Protein AF-A0A524QQ24-F1 (afdb_monomer)

Foldseek 3Di:
DVVVLVVLLVVLLVLLVVLVVLLLVLQLVLQLVLLVLLPVVVVCVVDVVPVDSRSPRSVVSSVVLVVLCVVVVVVVLSVVLSVVLCVLAPRSQFDDDPVLVVLSVVLSVVSNVLSNVLNVVLNVVSVVLVVVLVVVCVVCVVDPSVVVSSVVSVVSSVVVVVVSVVVSSVSSVVSSVVSSVSSNVSSNVRHD

Radius of gyration: 21.52 Å; Cα contacts (8 Å, |Δi|>4): 170; chains: 1; bounding box: 53×31×63 Å

Nearest PDB structures (foldseek):
  8wk3-assembly1_E  TM=9.006E-01  e=8.861E-08  Salmonella enterica subsp. enterica serovar Typhimurium str. LT2
  6s3l-assembly1_F  TM=8.995E-01  e=8.319E-07  Vibrio mimicus CAIM 602
  7bin-assembly1_F  TM=8.995E-01  e=1.179E-06  Salmonella enterica subsp. enterica serovar Typhi
  7e80-assembly1_CE  TM=8.794E-01  e=1.755E-06  Salmonella enterica subsp. enterica serovar Typhimurium str. LT2
  4uos-assembly1_A  TM=3.283E-01  e=5.417E-01  synthetic construct

Mean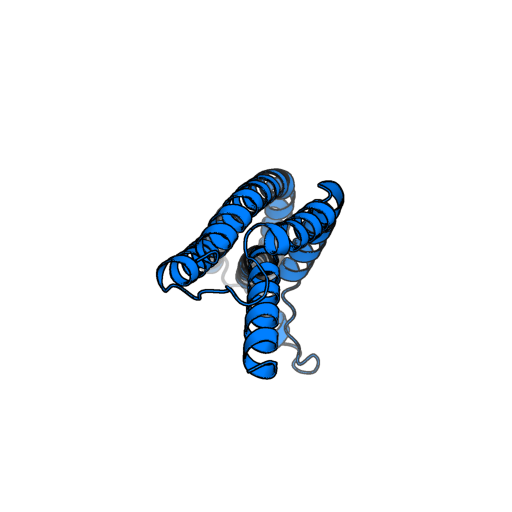 predicted aligned error: 7.65 Å

Sequence (192 aa):
PLFTLALREFLLGLIIGLLFQIIFWGVEFGGGLIGYQIGFAMVNIVDPTTSTSVPIIGQFKLLIATLIFFLINGHHVMLQALFESFRMVPLGHVAFRPASLMEVMKLAGAAFTIGIKVSAPVIVTLFITDVCLGIIARTMPQMNILVVGFQVKIGAGLLILAISLPVFNYVFTQLFSRLSIDAFQITKGFAG

Secondary structure (DSSP, 8-state):
-HHHHHHHHHHHHHHHHHHHHHHHHHHHHHHHHHHHHHTHHHHHHH-TTS-----HHHHHHHHHHHHHHHHTTHHHHHHHHHHHHHHHS-TT-B---HHHHHHHHHHHHHHHHHHHHHHHHHHHHHHHHHHHHHHHHHH-TTS-HHHHHHHHHHHHHHHHHHHHHHHHHHHHHHHHHHHHHHHHHHHHHTB-

pLDDT: mean 82.66, std 10.11, range [47.31, 93.12]

Structure (mmCIF, N/CA/C/O backbone):
data_AF-A0A524QQ24-F1
#
_entry.id   AF-A0A524QQ24-F1
#
loop_
_atom_site.group_PDB
_atom_site.id
_atom_site.type_symbol
_atom_site.label_atom_id
_atom_site.label_alt_id
_atom_site.label_comp_id
_atom_site.label_asym_id
_atom_site.label_entity_id
_atom_site.label_seq_id
_atom_site.pdbx_PDB_ins_code
_atom_site.Cartn_x
_atom_site.Cartn_y
_atom_site.Cartn_z
_atom_site.occupancy
_atom_site.B_iso_or_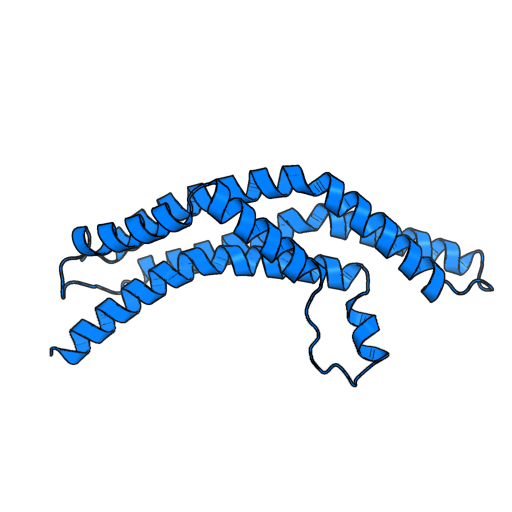equiv
_atom_site.auth_seq_id
_atom_site.auth_comp_id
_atom_site.auth_asym_id
_atom_site.aut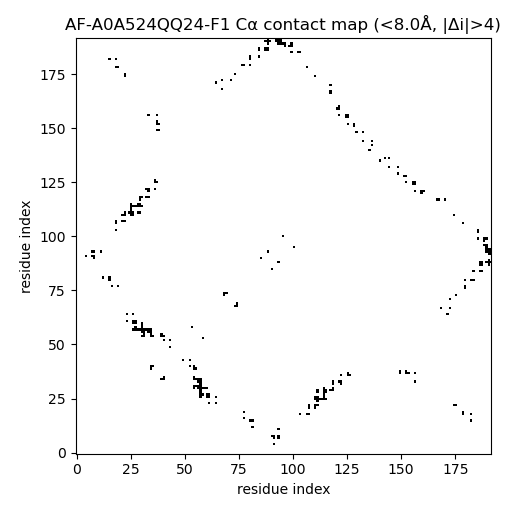h_atom_id
_atom_site.pdbx_PDB_model_num
ATOM 1 N N . PRO A 1 1 ? 34.478 -7.535 -18.247 1.00 71.38 1 PRO A N 1
ATOM 2 C CA . PRO A 1 1 ? 33.660 -6.822 -19.261 1.00 71.38 1 PRO A CA 1
ATOM 3 C C . PRO A 1 1 ? 32.249 -7.416 -19.449 1.00 71.38 1 PRO A C 1
ATOM 5 O O . PRO A 1 1 ? 31.285 -6.666 -19.381 1.00 71.38 1 PRO A O 1
ATOM 8 N N . LEU A 1 2 ? 32.102 -8.738 -19.624 1.00 80.75 2 LEU A N 1
ATOM 9 C CA . LEU A 1 2 ? 30.786 -9.390 -19.780 1.00 80.75 2 LEU A CA 1
ATOM 10 C C . LEU A 1 2 ? 30.007 -9.502 -18.460 1.00 80.75 2 LEU A C 1
ATOM 12 O O . LEU A 1 2 ? 28.829 -9.169 -18.415 1.00 80.75 2 LEU A O 1
ATOM 16 N N 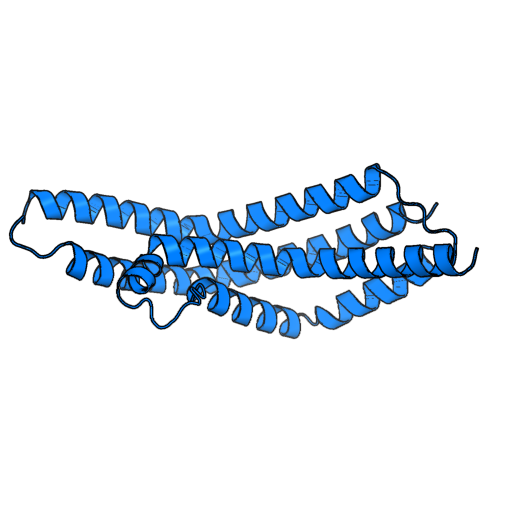. PHE A 1 3 ? 30.679 -9.875 -17.364 1.00 85.00 3 PHE A N 1
ATOM 17 C CA . PHE A 1 3 ? 30.051 -9.970 -16.037 1.00 85.00 3 PHE A CA 1
ATOM 18 C C . PHE A 1 3 ? 29.426 -8.641 -15.579 1.00 85.00 3 PHE A C 1
ATOM 20 O O . PHE A 1 3 ? 28.322 -8.612 -15.049 1.00 85.00 3 PHE A O 1
ATOM 27 N N . THR A 1 4 ? 30.100 -7.519 -15.844 1.00 82.81 4 THR A N 1
ATOM 28 C CA . THR A 1 4 ? 29.595 -6.179 -15.517 1.00 82.81 4 THR A CA 1
ATOM 29 C C . THR A 1 4 ? 28.391 -5.779 -16.365 1.00 82.81 4 THR A C 1
ATOM 31 O O . THR A 1 4 ? 27.529 -5.072 -15.861 1.00 82.81 4 THR A O 1
ATOM 34 N N . LEU A 1 5 ? 28.309 -6.224 -17.624 1.00 83.56 5 LEU A N 1
ATOM 35 C CA . LEU A 1 5 ? 27.128 -6.002 -18.465 1.00 83.56 5 LEU A CA 1
ATOM 36 C C . LEU A 1 5 ? 25.931 -6.802 -17.944 1.00 83.56 5 LEU A C 1
ATOM 38 O O . LEU A 1 5 ? 24.877 -6.226 -17.690 1.00 83.56 5 LEU A O 1
ATOM 42 N N . ALA A 1 6 ? 26.137 -8.099 -17.699 1.00 84.69 6 ALA A N 1
ATOM 43 C CA . ALA A 1 6 ? 25.103 -8.989 -17.179 1.00 84.69 6 ALA A CA 1
ATOM 44 C C . ALA A 1 6 ? 24.548 -8.495 -15.834 1.00 84.69 6 ALA A C 1
ATOM 46 O O . ALA A 1 6 ? 23.338 -8.492 -15.621 1.00 84.69 6 ALA A O 1
ATOM 47 N N . LEU A 1 7 ? 25.417 -8.003 -14.942 1.00 86.75 7 LEU A N 1
ATOM 48 C CA . LEU A 1 7 ? 24.994 -7.434 -13.664 1.00 86.75 7 LEU A CA 1
ATOM 49 C C . LEU A 1 7 ? 24.119 -6.182 -13.844 1.00 86.75 7 LEU A C 1
ATOM 51 O O . LEU A 1 7 ? 23.148 -6.006 -13.113 1.00 86.75 7 LEU A O 1
ATOM 55 N N . ARG A 1 8 ? 24.432 -5.314 -14.815 1.00 83.44 8 ARG A N 1
ATOM 56 C CA . ARG A 1 8 ? 23.641 -4.102 -15.086 1.00 83.44 8 ARG A CA 1
ATOM 57 C C 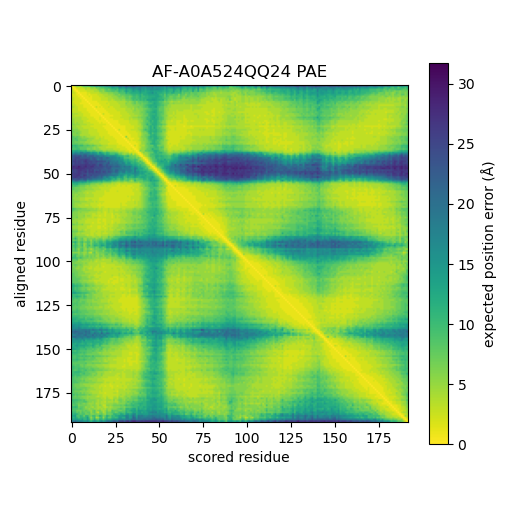. ARG A 1 8 ? 22.259 -4.427 -15.647 1.00 83.44 8 ARG A C 1
ATOM 59 O O . ARG A 1 8 ? 21.286 -3.807 -15.234 1.00 83.44 8 ARG A O 1
ATOM 66 N N . GLU A 1 9 ? 22.167 -5.400 -16.546 1.00 84.38 9 GLU A N 1
ATOM 67 C CA . GLU A 1 9 ? 20.889 -5.858 -17.104 1.00 84.38 9 GLU A CA 1
ATOM 68 C C . GLU A 1 9 ? 20.031 -6.556 -16.044 1.00 84.38 9 GLU A C 1
ATOM 70 O O . GLU A 1 9 ? 18.837 -6.279 -15.930 1.00 84.38 9 GLU A O 1
ATOM 75 N N . PHE A 1 10 ? 20.651 -7.378 -15.193 1.00 86.31 10 PHE A N 1
ATOM 76 C CA . PHE A 1 10 ? 19.977 -7.982 -14.046 1.00 86.31 10 PHE A CA 1
ATOM 77 C C . PHE A 1 10 ? 19.404 -6.921 -13.095 1.00 86.31 10 PHE A C 1
ATOM 79 O O . PHE A 1 10 ? 18.245 -7.010 -12.692 1.00 86.31 10 PHE A O 1
ATOM 86 N N . LEU A 1 11 ? 20.184 -5.883 -12.775 1.00 86.31 11 LEU A N 1
ATOM 87 C CA . LEU A 1 11 ? 19.735 -4.774 -11.930 1.00 86.31 11 LEU A CA 1
ATOM 88 C C . LEU A 1 11 ? 18.581 -3.982 -12.559 1.00 86.31 11 LEU A C 1
ATOM 90 O O . LEU A 1 11 ? 17.670 -3.584 -11.839 1.00 86.31 11 LEU A O 1
ATOM 94 N N . LEU A 1 12 ? 18.586 -3.773 -13.879 1.00 85.31 12 LEU A N 1
ATOM 95 C CA . LEU A 1 12 ? 17.482 -3.111 -14.579 1.00 85.31 12 LEU A CA 1
ATOM 96 C C . LEU A 1 12 ? 16.184 -3.924 -14.464 1.00 85.31 12 LEU A C 1
ATOM 98 O O . LEU A 1 12 ? 15.150 -3.380 -14.080 1.00 85.31 12 LEU A O 1
ATOM 102 N N . GLY A 1 13 ? 16.252 -5.235 -14.719 1.00 86.12 13 GLY A N 1
ATOM 103 C CA . GLY A 1 13 ? 15.110 -6.135 -14.542 1.00 86.12 13 GLY A CA 1
ATOM 104 C C . GLY A 1 13 ? 14.603 -6.161 -13.098 1.00 86.12 13 GLY A C 1
ATOM 105 O O . GLY A 1 13 ? 13.394 -6.128 -12.864 1.00 86.12 13 GLY A O 1
ATOM 106 N N . LEU A 1 14 ? 15.520 -6.138 -12.124 1.00 87.94 14 LEU A N 1
ATOM 107 C CA . LEU A 1 14 ? 15.186 -6.068 -10.702 1.00 87.94 14 LEU A CA 1
ATOM 108 C C . LEU A 1 14 ? 14.463 -4.761 -10.363 1.00 87.94 14 LEU A C 1
ATOM 110 O O . LEU A 1 14 ? 13.442 -4.804 -9.685 1.00 87.94 14 LEU A O 1
ATOM 114 N N . ILE A 1 15 ? 14.932 -3.616 -10.868 1.00 86.94 15 ILE A N 1
ATOM 115 C CA . ILE A 1 15 ? 14.262 -2.323 -10.667 1.00 86.94 15 ILE A CA 1
ATOM 116 C C . ILE A 1 15 ? 12.848 -2.361 -11.241 1.00 86.94 15 ILE A C 1
ATOM 118 O O . ILE A 1 15 ? 11.916 -1.964 -10.550 1.00 86.94 15 ILE A O 1
ATOM 122 N N . ILE A 1 16 ? 12.663 -2.876 -12.459 1.00 86.25 16 ILE A N 1
ATOM 123 C CA . ILE A 1 16 ? 11.329 -2.985 -13.066 1.00 86.25 16 ILE A CA 1
ATOM 124 C C . ILE A 1 16 ? 10.418 -3.862 -12.203 1.00 86.25 16 ILE A C 1
ATOM 126 O O . ILE A 1 16 ? 9.310 -3.445 -11.880 1.00 86.25 16 ILE A O 1
ATOM 130 N N . GLY A 1 17 ? 10.888 -5.030 -11.756 1.00 88.00 17 GLY A N 1
ATOM 131 C CA . GLY A 1 17 ? 10.128 -5.881 -10.835 1.00 88.00 17 GLY A CA 1
ATOM 132 C C . GLY A 1 17 ? 9.775 -5.167 -9.524 1.00 88.00 17 GLY A C 1
ATOM 133 O O . GLY A 1 17 ? 8.629 -5.216 -9.074 1.00 88.00 17 GLY A O 1
ATOM 134 N N . LEU A 1 18 ? 10.733 -4.432 -8.954 1.00 87.56 18 LEU A N 1
ATOM 135 C CA . LEU A 1 18 ? 10.556 -3.659 -7.726 1.00 87.56 18 LEU A CA 1
ATOM 136 C C . LEU A 1 18 ? 9.482 -2.571 -7.881 1.00 87.56 18 LEU A C 1
ATOM 138 O O . LEU A 1 18 ? 8.684 -2.382 -6.964 1.00 87.56 18 LEU A O 1
ATOM 142 N N . LEU A 1 19 ? 9.420 -1.887 -9.030 1.00 86.94 19 LEU A N 1
ATOM 143 C CA . LEU A 1 19 ? 8.411 -0.856 -9.312 1.00 86.94 19 LEU A CA 1
ATOM 144 C C . LEU A 1 19 ? 6.987 -1.408 -9.165 1.00 86.94 19 LEU A C 1
ATOM 146 O O . LEU A 1 19 ? 6.144 -0.784 -8.519 1.00 86.94 19 LEU A O 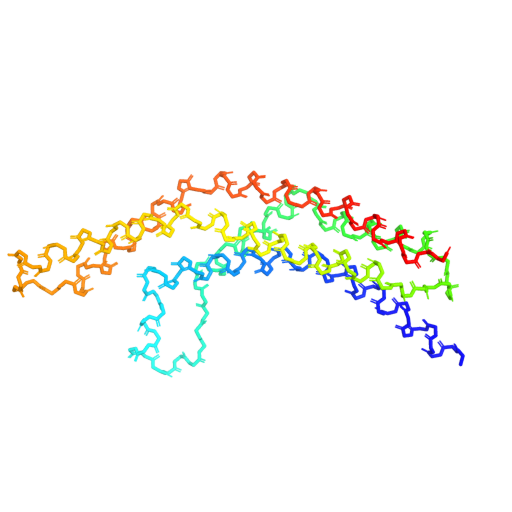1
ATOM 150 N N . PHE A 1 20 ? 6.731 -2.600 -9.708 1.00 88.12 20 PHE A N 1
ATOM 151 C CA . PHE A 1 20 ? 5.434 -3.266 -9.5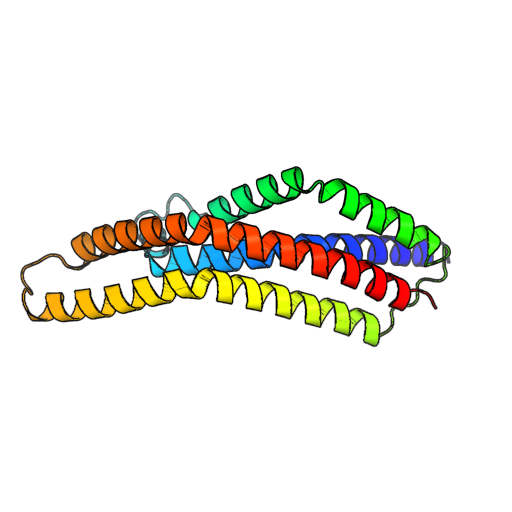68 1.00 88.12 20 PHE A CA 1
ATOM 152 C C . PHE A 1 20 ? 5.203 -3.790 -8.149 1.00 88.12 20 PHE A C 1
ATOM 154 O O . PHE A 1 20 ? 4.104 -3.643 -7.611 1.00 88.12 20 PHE A O 1
ATOM 161 N N . GLN A 1 21 ? 6.234 -4.346 -7.511 1.00 89.75 21 GLN A N 1
ATOM 162 C CA . GLN A 1 21 ? 6.126 -4.912 -6.166 1.00 89.75 21 GLN A CA 1
ATOM 163 C C . GLN A 1 21 ? 5.838 -3.857 -5.083 1.00 89.75 21 GLN A C 1
ATOM 165 O O . GLN A 1 21 ? 5.085 -4.122 -4.145 1.00 89.75 21 GLN A O 1
ATOM 170 N N . ILE A 1 22 ? 6.352 -2.637 -5.247 1.00 89.06 22 ILE A N 1
ATOM 171 C CA . ILE A 1 22 ? 6.134 -1.499 -4.342 1.00 89.06 22 ILE A CA 1
ATOM 172 C C . ILE A 1 22 ? 4.645 -1.181 -4.131 1.00 89.06 22 ILE A C 1
ATOM 174 O O . ILE A 1 22 ? 4.252 -0.804 -3.025 1.00 89.06 22 ILE A O 1
ATOM 178 N N . ILE A 1 23 ? 3.794 -1.348 -5.152 1.00 87.12 23 ILE A N 1
ATOM 179 C CA . ILE A 1 23 ? 2.346 -1.122 -5.006 1.00 87.12 23 ILE A CA 1
ATOM 180 C C . ILE A 1 23 ? 1.754 -2.097 -3.990 1.00 87.12 23 ILE A C 1
ATOM 182 O O . ILE A 1 23 ? 0.992 -1.689 -3.110 1.00 87.12 23 ILE A O 1
ATOM 186 N N . PHE A 1 24 ? 2.102 -3.378 -4.108 1.00 89.69 24 PHE A N 1
ATOM 187 C CA . PHE A 1 24 ? 1.596 -4.418 -3.218 1.00 89.69 24 PHE A CA 1
ATOM 188 C C . PHE A 1 24 ? 2.046 -4.170 -1.780 1.00 89.69 24 PHE A C 1
ATOM 190 O O . PHE A 1 24 ? 1.219 -4.241 -0.873 1.00 89.69 24 PHE A O 1
ATOM 197 N N . TRP A 1 25 ? 3.303 -3.766 -1.584 1.00 89.62 25 TRP A N 1
ATOM 198 C CA . TRP A 1 25 ? 3.806 -3.363 -0.269 1.00 89.62 25 TRP A CA 1
ATOM 199 C C . TRP A 1 25 ? 3.064 -2.155 0.304 1.00 89.62 25 TRP A C 1
ATOM 201 O O . TRP A 1 25 ? 2.734 -2.146 1.487 1.00 89.62 25 TRP A O 1
ATOM 211 N N . GLY A 1 26 ? 2.736 -1.152 -0.516 1.00 88.19 26 GLY A N 1
ATOM 212 C CA . GLY A 1 26 ? 1.935 -0.007 -0.075 1.00 88.19 26 GLY A CA 1
ATOM 213 C C . GLY A 1 26 ? 0.531 -0.410 0.396 1.00 88.19 26 GLY A C 1
ATOM 214 O O . GLY A 1 26 ? 0.050 0.074 1.425 1.00 88.19 26 GLY A O 1
ATOM 215 N N . VAL A 1 27 ? -0.123 -1.326 -0.325 1.00 88.31 27 VAL A N 1
ATOM 216 C CA . VAL A 1 27 ? -1.444 -1.863 0.044 1.00 88.31 27 VAL A CA 1
ATOM 217 C C . VAL A 1 27 ? -1.377 -2.690 1.325 1.00 88.31 27 VAL A C 1
ATOM 219 O O . VAL A 1 27 ? -2.203 -2.498 2.223 1.00 88.31 27 VAL A O 1
ATOM 222 N N . GLU A 1 28 ? -0.402 -3.593 1.410 1.00 88.25 28 GLU A N 1
ATOM 223 C CA . GLU A 1 28 ? -0.166 -4.445 2.573 1.00 88.25 28 GLU A CA 1
ATOM 224 C C . GLU A 1 28 ? 0.103 -3.599 3.818 1.00 88.25 28 GLU A C 1
ATOM 226 O O . GLU A 1 28 ? -0.541 -3.801 4.847 1.00 88.25 28 GLU A O 1
ATOM 231 N N . PHE A 1 29 ? 0.966 -2.586 3.700 1.00 87.75 29 PHE A N 1
ATOM 232 C CA . PHE A 1 29 ? 1.268 -1.644 4.774 1.00 87.75 29 PHE A CA 1
ATOM 233 C C . PHE A 1 29 ? 0.008 -0.928 5.271 1.00 87.75 29 PHE A C 1
ATOM 235 O O . PHE A 1 29 ? -0.277 -0.921 6.469 1.00 87.75 29 PHE A O 1
ATOM 242 N N . GLY A 1 30 ? -0.804 -0.389 4.356 1.00 87.50 30 GLY A N 1
ATOM 243 C CA . GLY A 1 30 ? -2.074 0.244 4.714 1.00 87.50 30 GLY A CA 1
ATOM 244 C C . GLY A 1 30 ? -3.041 -0.713 5.423 1.00 87.50 30 GLY A C 1
ATOM 245 O O . GLY A 1 30 ? -3.661 -0.358 6.426 1.00 87.50 30 GLY A O 1
ATOM 246 N N . GLY A 1 31 ? -3.158 -1.955 4.946 1.00 87.81 31 GLY A N 1
ATOM 247 C CA . GLY A 1 31 ? -3.963 -2.979 5.617 1.00 87.81 31 GLY A CA 1
ATOM 248 C C . GLY A 1 31 ? -3.421 -3.384 6.988 1.00 87.81 31 GLY A C 1
ATOM 249 O O . GLY A 1 31 ? -4.203 -3.578 7.920 1.00 87.81 31 GLY A O 1
ATOM 250 N N . GLY A 1 32 ? -2.099 -3.431 7.139 1.00 86.50 32 GLY A N 1
ATOM 251 C CA . GLY A 1 32 ? -1.429 -3.657 8.415 1.00 86.50 32 GLY A CA 1
ATOM 252 C C . GLY A 1 32 ? -1.770 -2.585 9.449 1.00 86.50 32 GLY A C 1
ATOM 253 O O . GLY A 1 32 ? -2.129 -2.926 10.574 1.00 86.50 32 GLY A O 1
ATOM 254 N N . LEU A 1 33 ? -1.771 -1.304 9.055 1.00 87.06 33 LEU A N 1
ATOM 255 C CA . LEU A 1 33 ? -2.160 -0.193 9.937 1.00 87.06 33 LEU A CA 1
ATOM 256 C C . LEU A 1 33 ? -3.599 -0.328 10.453 1.00 87.06 33 LEU A C 1
ATOM 258 O O . LEU A 1 33 ? -3.861 -0.082 11.629 1.00 87.06 33 LEU A O 1
ATOM 262 N N . ILE A 1 34 ? -4.529 -0.767 9.601 1.00 88.12 34 ILE A N 1
ATOM 263 C CA . ILE A 1 34 ? -5.917 -1.019 10.017 1.00 88.12 34 ILE A CA 1
ATOM 264 C C . ILE A 1 34 ? -5.972 -2.150 11.045 1.00 88.12 34 ILE A C 1
ATOM 266 O O . ILE A 1 34 ? -6.624 -2.013 12.079 1.00 88.12 34 ILE A O 1
ATOM 270 N N . GLY A 1 35 ? -5.280 -3.262 10.779 1.00 85.50 35 GLY A N 1
ATOM 271 C CA . GLY A 1 35 ? -5.247 -4.393 11.708 1.00 85.50 35 GLY A CA 1
ATOM 272 C C . GLY A 1 35 ? -4.615 -4.048 13.050 1.00 85.50 35 GLY A C 1
ATOM 273 O O . GLY A 1 35 ? -5.105 -4.489 14.092 1.00 85.50 35 GLY A O 1
ATOM 274 N N . TYR A 1 36 ? -3.595 -3.193 13.037 1.00 84.00 36 TYR A N 1
ATOM 275 C CA . TYR A 1 36 ? -3.014 -2.643 14.252 1.00 84.00 36 TYR A CA 1
ATOM 276 C C . TYR A 1 36 ? -4.042 -1.820 15.047 1.00 84.00 36 TYR A C 1
ATOM 278 O O . TYR A 1 36 ? -4.229 -2.067 16.236 1.00 84.00 36 TYR A O 1
ATOM 286 N N . GLN A 1 37 ? -4.781 -0.919 14.390 1.00 83.69 37 GLN A N 1
ATOM 287 C CA . GLN A 1 37 ? -5.758 -0.036 15.043 1.00 83.69 37 GLN A CA 1
ATOM 288 C C . GLN A 1 37 ? -6.975 -0.781 15.630 1.00 83.69 37 GLN A C 1
ATOM 290 O O . GLN A 1 37 ? -7.486 -0.406 16.692 1.00 83.69 37 GLN A O 1
ATOM 295 N N . ILE A 1 38 ? -7.430 -1.853 14.968 1.00 83.88 38 ILE A N 1
ATOM 296 C CA . ILE A 1 38 ? -8.490 -2.743 15.483 1.00 83.88 38 ILE A CA 1
ATOM 297 C C . ILE A 1 38 ? -8.035 -3.453 16.768 1.00 83.88 38 ILE A C 1
ATOM 299 O O . ILE A 1 38 ? -8.863 -3.801 17.606 1.00 83.88 38 ILE A O 1
ATOM 303 N N . GLY A 1 39 ? -6.723 -3.609 16.958 1.00 74.81 39 GLY A N 1
ATOM 304 C CA . GLY A 1 39 ? -6.139 -4.284 18.112 1.00 74.81 39 GLY A CA 1
ATOM 305 C C . GLY A 1 39 ? -5.780 -5.744 17.845 1.00 74.81 39 GLY A C 1
ATOM 306 O O . GLY A 1 39 ? -5.441 -6.456 18.784 1.00 74.81 39 GLY A O 1
ATOM 307 N N . PHE A 1 40 ? -5.787 -6.213 16.590 1.00 68.44 40 PHE A N 1
ATOM 308 C CA . PHE A 1 40 ? -5.301 -7.565 16.264 1.00 68.44 40 PHE A CA 1
ATOM 309 C C . PHE A 1 40 ? -3.818 -7.755 16.603 1.00 68.44 40 PHE A C 1
ATOM 311 O O . PHE A 1 40 ? -3.380 -8.879 16.826 1.00 68.44 40 PHE A O 1
ATOM 318 N N . ALA A 1 41 ? -3.057 -6.666 16.738 1.00 62.88 41 ALA A N 1
ATOM 319 C CA . ALA A 1 41 ? -1.691 -6.708 17.245 1.00 62.88 41 ALA A CA 1
ATOM 320 C C . ALA A 1 41 ? -1.590 -7.200 18.708 1.00 62.88 41 ALA A C 1
ATOM 322 O O . ALA A 1 41 ? -0.593 -7.827 19.051 1.00 62.88 41 ALA A O 1
ATOM 323 N N . MET A 1 42 ? -2.617 -6.977 19.545 1.00 54.34 42 MET A N 1
ATOM 324 C CA . MET A 1 42 ? -2.661 -7.416 20.953 1.00 54.34 42 MET A CA 1
ATOM 325 C C . MET A 1 42 ? -2.936 -8.917 21.114 1.00 54.34 42 MET A C 1
ATOM 327 O O . MET A 1 42 ? -2.503 -9.501 22.103 1.00 54.34 42 MET A O 1
ATOM 331 N N . VAL A 1 43 ? -3.590 -9.568 20.141 1.00 52.44 43 VAL A N 1
ATOM 332 C CA . VAL A 1 43 ? -3.810 -11.031 20.160 1.00 52.44 43 VAL A CA 1
ATOM 333 C C . VAL A 1 43 ? -2.472 -11.782 20.191 1.00 52.44 43 VAL A C 1
ATOM 335 O O . VAL A 1 43 ? -2.345 -12.789 20.880 1.00 52.44 43 VAL A O 1
ATOM 338 N N . ASN A 1 44 ? -1.438 -11.226 19.552 1.00 53.00 44 ASN A N 1
ATOM 339 C CA . ASN A 1 44 ? -0.089 -11.801 19.526 1.00 53.00 44 ASN A CA 1
ATOM 340 C C . ASN A 1 44 ? 0.647 -11.730 20.877 1.00 53.00 44 ASN A C 1
ATOM 342 O O . ASN A 1 44 ? 1.657 -12.401 21.054 1.00 53.00 44 ASN A O 1
ATOM 346 N N . ILE A 1 45 ? 0.175 -10.915 21.828 1.00 50.62 45 ILE A N 1
ATOM 347 C CA . ILE A 1 45 ? 0.751 -10.833 23.182 1.00 50.62 45 ILE A CA 1
ATOM 348 C C . ILE A 1 45 ? 0.149 -11.923 24.084 1.00 50.62 45 ILE A C 1
ATOM 350 O O . ILE A 1 45 ? 0.773 -12.347 25.053 1.00 50.62 45 ILE A O 1
ATOM 354 N N . VAL A 1 46 ? -1.059 -12.393 23.757 1.00 48.53 46 VAL A N 1
ATOM 355 C CA . VAL A 1 46 ? -1.808 -13.381 24.546 1.00 48.53 46 VAL A CA 1
ATOM 356 C C . VAL A 1 46 ? -1.417 -14.822 24.183 1.00 48.53 46 VAL A C 1
ATOM 358 O O . VAL A 1 46 ? -1.526 -15.696 25.039 1.00 48.53 46 VAL A O 1
ATOM 361 N N . ASP A 1 47 ? -0.893 -15.068 22.973 1.00 47.31 47 ASP A N 1
ATOM 362 C CA . ASP A 1 47 ? -0.364 -16.381 22.570 1.00 47.31 47 ASP A CA 1
ATOM 363 C C . ASP A 1 47 ? 0.995 -16.283 21.831 1.00 47.31 47 ASP A C 1
ATOM 365 O O . ASP A 1 47 ? 1.040 -16.136 20.606 1.00 47.31 47 ASP A O 1
ATOM 369 N N . PRO A 1 48 ? 2.128 -16.380 22.556 1.00 51.53 48 PRO A N 1
ATOM 370 C CA . PRO A 1 48 ? 3.474 -16.324 21.981 1.00 51.53 48 PRO A CA 1
ATOM 371 C C . PRO A 1 48 ? 3.898 -17.607 21.241 1.00 51.53 48 PRO A C 1
ATOM 373 O O . PRO A 1 48 ? 5.003 -17.648 20.697 1.00 51.53 48 PRO A O 1
ATOM 376 N N . THR A 1 49 ? 3.072 -18.664 21.214 1.00 59.78 49 THR A N 1
ATOM 377 C CA . THR A 1 49 ? 3.422 -19.924 20.526 1.00 59.78 49 THR A CA 1
ATOM 378 C C . THR A 1 49 ? 3.393 -19.786 19.002 1.00 59.78 49 THR A C 1
ATOM 380 O O . THR A 1 49 ? 4.116 -20.495 18.300 1.00 59.78 49 THR A O 1
ATOM 383 N N . THR A 1 50 ? 2.637 -18.809 18.489 1.00 56.66 50 THR A N 1
ATOM 384 C CA . THR A 1 50 ? 2.602 -18.439 17.071 1.00 56.66 50 THR A CA 1
ATOM 385 C C . THR A 1 50 ? 3.509 -17.229 16.857 1.00 56.66 50 THR A C 1
ATOM 387 O O . THR A 1 50 ? 3.069 -16.086 16.806 1.00 56.66 50 THR A O 1
ATOM 390 N N . SER A 1 51 ? 4.815 -17.459 16.750 1.00 49.66 51 SER A N 1
ATOM 391 C CA . SER A 1 51 ? 5.876 -16.442 16.624 1.00 49.66 51 SER A CA 1
ATOM 392 C C . SER A 1 51 ? 5.843 -15.614 15.322 1.00 49.66 51 SER A C 1
ATOM 394 O O . SER A 1 51 ? 6.830 -14.981 14.951 1.00 49.66 51 SER A O 1
ATOM 396 N N . THR A 1 52 ? 4.721 -15.597 14.597 1.00 50.78 52 THR A N 1
ATOM 397 C CA . THR A 1 52 ? 4.562 -14.885 13.324 1.00 50.78 52 THR A CA 1
ATOM 398 C C . THR A 1 52 ? 3.310 -14.012 13.361 1.00 50.78 52 THR A C 1
ATOM 400 O O . THR A 1 52 ? 2.193 -14.480 13.153 1.00 50.78 52 THR A O 1
ATOM 403 N N . SER A 1 53 ? 3.498 -12.713 13.605 1.00 53.06 53 SER A N 1
ATOM 404 C CA . SER A 1 53 ? 2.427 -11.716 13.570 1.00 53.06 53 SER A CA 1
ATOM 405 C C . SER A 1 53 ? 2.072 -11.368 12.122 1.00 53.06 53 SER A C 1
ATOM 407 O O . SER A 1 53 ? 2.506 -10.341 11.593 1.00 53.06 53 SER A O 1
ATOM 409 N N . VAL A 1 54 ? 1.315 -12.224 11.439 1.00 56.62 54 VAL A N 1
ATOM 410 C CA . VAL A 1 54 ? 0.848 -11.882 10.093 1.00 56.62 54 VAL A CA 1
ATOM 411 C C . VAL A 1 54 ? -0.318 -10.893 10.212 1.00 56.62 54 VAL A C 1
ATOM 413 O O . VAL A 1 54 ? -1.317 -11.207 10.866 1.00 56.62 54 VAL A O 1
ATOM 416 N N . PRO A 1 55 ? -0.239 -9.687 9.614 1.00 71.19 55 PRO A N 1
ATOM 417 C CA . PRO A 1 55 ? -1.340 -8.738 9.658 1.00 71.19 55 PRO A CA 1
ATOM 418 C C . PRO A 1 55 ? -2.513 -9.295 8.844 1.00 71.19 55 PRO A C 1
ATOM 420 O O . PRO A 1 55 ? -2.527 -9.192 7.621 1.00 71.19 55 PRO A O 1
ATOM 423 N N . ILE A 1 56 ? -3.514 -9.866 9.518 1.00 81.62 56 ILE A N 1
ATOM 424 C CA . ILE A 1 56 ? -4.661 -10.546 8.882 1.00 81.62 56 ILE A CA 1
ATOM 425 C C . ILE A 1 56 ? -5.319 -9.651 7.820 1.00 81.62 56 ILE A C 1
ATOM 427 O O . ILE A 1 56 ? -5.581 -10.073 6.696 1.00 81.62 56 ILE A O 1
ATOM 431 N N . ILE A 1 57 ? -5.532 -8.374 8.149 1.00 85.06 57 ILE A N 1
ATOM 432 C CA . ILE A 1 57 ? -6.152 -7.400 7.238 1.00 85.06 57 ILE A CA 1
ATOM 433 C C . ILE A 1 57 ? -5.199 -6.955 6.124 1.00 85.06 57 ILE A C 1
ATOM 435 O O . ILE A 1 57 ? -5.649 -6.697 5.007 1.00 85.06 57 ILE A O 1
ATOM 439 N N . GLY A 1 58 ? -3.895 -6.884 6.404 1.00 85.19 58 GLY A N 1
ATOM 440 C CA . GLY A 1 58 ? -2.868 -6.632 5.392 1.00 85.19 58 GLY A CA 1
ATOM 441 C C . GLY A 1 58 ? -2.869 -7.725 4.332 1.00 85.19 58 GLY A C 1
ATOM 442 O O . GLY A 1 58 ? -2.986 -7.432 3.144 1.00 85.19 58 GLY A O 1
ATOM 443 N N . GLN A 1 59 ? -2.864 -8.982 4.768 1.00 86.81 59 GLN A N 1
ATOM 444 C CA . GLN A 1 59 ? -2.871 -10.136 3.878 1.00 86.81 59 GLN A CA 1
ATOM 445 C C . GLN A 1 59 ? -4.201 -10.295 3.132 1.00 86.81 59 GLN A C 1
ATOM 447 O O . GLN A 1 59 ? -4.206 -10.610 1.944 1.00 86.81 59 GLN A O 1
ATOM 452 N N . PHE A 1 60 ? -5.329 -9.999 3.783 1.00 88.56 60 PHE A N 1
ATOM 453 C CA . PHE A 1 60 ? -6.631 -9.943 3.118 1.00 88.56 60 PHE A CA 1
ATOM 454 C C . PHE A 1 60 ? -6.650 -8.903 1.989 1.00 88.56 60 PHE A C 1
ATOM 456 O O . PHE A 1 60 ? -7.020 -9.217 0.859 1.00 88.56 60 PHE A O 1
ATOM 463 N N . LYS A 1 61 ? -6.193 -7.672 2.259 1.00 87.75 61 LYS A N 1
ATOM 464 C CA . LYS A 1 61 ? -6.079 -6.628 1.229 1.00 87.75 61 LYS A CA 1
ATOM 465 C C . LYS A 1 61 ? -5.087 -7.000 0.130 1.00 87.75 61 LYS A C 1
ATOM 467 O O . LYS A 1 61 ? -5.355 -6.696 -1.029 1.00 87.75 61 LYS A O 1
ATOM 472 N N . LEU A 1 62 ? -3.984 -7.666 0.470 1.00 91.44 62 LEU A N 1
ATOM 473 C CA . LEU A 1 62 ? -3.017 -8.171 -0.503 1.00 91.44 62 LEU A CA 1
ATOM 474 C C . LEU A 1 62 ? -3.668 -9.191 -1.446 1.00 91.44 62 LEU A C 1
ATOM 476 O O . LEU A 1 62 ? -3.481 -9.098 -2.653 1.00 91.44 62 LEU A O 1
ATOM 480 N N . LEU A 1 63 ? -4.484 -10.109 -0.922 1.00 92.19 63 LEU A N 1
ATOM 481 C CA . LEU A 1 63 ? -5.207 -11.097 -1.726 1.00 92.19 63 LEU A CA 1
ATOM 482 C C . LEU A 1 63 ? -6.240 -10.440 -2.655 1.00 92.19 63 LEU A C 1
ATOM 484 O O . LEU A 1 63 ? -6.375 -10.826 -3.812 1.00 92.19 63 LEU A O 1
ATOM 488 N N . ILE A 1 64 ? -6.943 -9.405 -2.189 1.00 91.06 64 ILE A N 1
ATOM 489 C CA . ILE A 1 64 ? -7.838 -8.628 -3.060 1.00 91.06 64 ILE A CA 1
ATOM 490 C C . ILE A 1 64 ? -7.030 -7.889 -4.133 1.00 91.06 64 ILE A C 1
ATOM 492 O O . ILE A 1 64 ? -7.417 -7.886 -5.299 1.00 91.06 64 ILE A O 1
ATOM 496 N N . ALA A 1 65 ? -5.898 -7.283 -3.766 1.00 91.25 65 ALA A N 1
ATOM 497 C CA . ALA A 1 65 ? -5.024 -6.582 -4.701 1.00 91.25 65 ALA A CA 1
ATOM 498 C C . ALA A 1 65 ? -4.495 -7.508 -5.800 1.00 91.25 65 ALA A C 1
ATOM 500 O O . ALA A 1 65 ? -4.497 -7.128 -6.969 1.00 91.25 65 ALA A O 1
ATOM 501 N N . THR A 1 66 ? -4.073 -8.727 -5.452 1.00 92.69 66 THR A N 1
ATOM 502 C CA . THR A 1 66 ? -3.625 -9.716 -6.440 1.00 92.69 66 THR A CA 1
ATOM 503 C C . THR A 1 66 ? -4.770 -10.142 -7.350 1.00 92.69 66 THR A C 1
ATOM 505 O O . THR A 1 66 ? -4.581 -10.214 -8.562 1.00 92.69 66 THR A O 1
ATOM 508 N N . LEU A 1 67 ? -5.977 -10.335 -6.813 1.00 92.88 67 LEU A N 1
ATOM 509 C CA . LEU A 1 67 ? -7.150 -10.664 -7.621 1.00 92.88 67 LEU A CA 1
ATOM 510 C C . LEU A 1 67 ? -7.482 -9.548 -8.626 1.00 92.88 67 LEU A C 1
ATOM 512 O O . LEU A 1 67 ? -7.671 -9.821 -9.811 1.00 92.88 67 LEU A O 1
ATOM 516 N N . ILE A 1 68 ? -7.478 -8.287 -8.177 1.00 91.00 68 ILE A N 1
ATOM 517 C CA . ILE A 1 68 ? -7.682 -7.118 -9.046 1.00 91.00 68 ILE A CA 1
ATOM 518 C C . ILE A 1 68 ? -6.567 -7.024 -10.093 1.00 91.00 68 ILE A C 1
ATOM 520 O O . ILE A 1 68 ? -6.843 -6.767 -11.262 1.00 91.00 68 ILE A O 1
ATOM 524 N N . PHE A 1 69 ? -5.315 -7.266 -9.701 1.00 92.44 69 PHE A N 1
ATOM 525 C CA . PHE A 1 69 ? -4.171 -7.275 -10.611 1.00 92.44 69 PHE A CA 1
ATOM 526 C C . PHE A 1 69 ? -4.336 -8.297 -11.744 1.00 92.44 69 PHE A C 1
ATOM 528 O O . PHE A 1 69 ? -4.034 -7.983 -12.896 1.00 92.44 69 PHE A O 1
ATOM 535 N N . PHE A 1 70 ? -4.861 -9.491 -11.460 1.00 92.81 70 PHE A N 1
ATOM 536 C CA . PHE A 1 70 ? -5.191 -10.458 -12.508 1.00 92.81 70 PHE A CA 1
ATOM 537 C C . PHE A 1 70 ? -6.385 -10.013 -13.362 1.00 92.81 70 PHE A C 1
ATOM 539 O O . PHE A 1 70 ? -6.308 -10.114 -14.585 1.00 92.81 70 PHE A O 1
ATOM 546 N N . LEU A 1 71 ? -7.436 -9.453 -12.752 1.00 92.00 71 LEU A N 1
ATOM 547 C CA . LEU A 1 71 ? -8.625 -8.930 -13.447 1.00 92.00 71 LEU A CA 1
ATOM 548 C C . LEU A 1 71 ? -8.292 -7.860 -14.495 1.00 92.00 71 LEU A C 1
ATOM 550 O O . LEU A 1 71 ? -8.877 -7.855 -15.574 1.00 92.00 71 LEU A O 1
ATOM 554 N N . ILE A 1 72 ? -7.343 -6.970 -14.198 1.00 90.38 72 ILE A N 1
ATOM 555 C CA . ILE A 1 72 ? -6.912 -5.912 -15.127 1.00 90.38 72 ILE A CA 1
ATOM 556 C C . ILE A 1 72 ? -5.793 -6.354 -16.080 1.00 90.38 72 ILE A C 1
ATOM 558 O O . ILE A 1 72 ? -5.214 -5.515 -16.765 1.00 90.38 72 ILE A O 1
ATOM 562 N N . ASN A 1 73 ? -5.456 -7.648 -16.121 1.00 91.56 73 ASN A N 1
ATOM 563 C CA . ASN A 1 73 ? -4.317 -8.184 -16.873 1.00 91.56 73 ASN A CA 1
ATOM 564 C C . ASN A 1 73 ? -2.982 -7.497 -16.529 1.00 91.56 73 ASN A C 1
ATOM 566 O O . ASN A 1 73 ? -2.104 -7.345 -17.379 1.00 91.56 73 ASN A O 1
ATOM 570 N N . GLY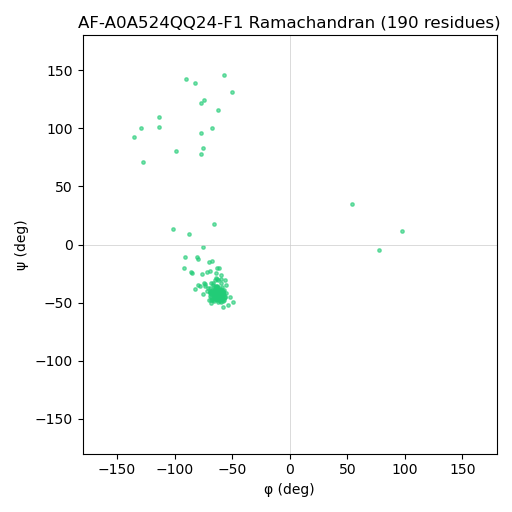 A 1 74 ? -2.795 -7.105 -15.266 1.00 87.69 74 GLY A N 1
ATOM 571 C CA . GLY A 1 74 ? -1.599 -6.393 -14.818 1.00 87.69 74 GLY A CA 1
ATOM 572 C C . GLY A 1 74 ? -0.307 -7.185 -15.033 1.00 87.69 74 GLY A C 1
ATOM 573 O O . GLY A 1 74 ? 0.738 -6.604 -15.321 1.00 87.69 74 GLY A O 1
ATOM 574 N N . HIS A 1 75 ? -0.382 -8.517 -14.999 1.00 89.31 75 HIS A N 1
ATOM 575 C CA . HIS A 1 75 ? 0.742 -9.395 -15.331 1.00 89.31 75 HIS A CA 1
ATOM 576 C C . HIS A 1 75 ? 1.206 -9.225 -16.788 1.00 89.31 75 HIS A C 1
ATOM 578 O O . HIS A 1 75 ? 2.405 -9.252 -17.053 1.00 89.31 75 HIS A O 1
ATOM 584 N N . HIS A 1 76 ? 0.283 -8.992 -17.727 1.00 89.44 76 HIS A N 1
ATOM 585 C CA . HIS A 1 76 ? 0.619 -8.748 -19.128 1.00 89.44 76 HIS A CA 1
ATOM 586 C C . HIS A 1 76 ? 1.319 -7.396 -19.297 1.00 89.44 76 HIS A C 1
ATOM 588 O O . HIS A 1 76 ? 2.331 -7.310 -19.985 1.00 89.44 76 HIS A O 1
ATOM 594 N N . VAL A 1 77 ? 0.845 -6.366 -18.586 1.00 88.19 77 VAL A N 1
ATOM 595 C CA . VAL A 1 77 ? 1.487 -5.040 -18.549 1.00 88.19 77 VAL A CA 1
ATOM 596 C C . VAL A 1 77 ? 2.905 -5.128 -17.982 1.00 88.19 77 VAL A C 1
ATOM 598 O O . VAL A 1 77 ? 3.822 -4.524 -18.531 1.00 88.19 77 VAL A O 1
ATOM 601 N N . MET A 1 78 ? 3.111 -5.919 -16.925 1.00 87.69 78 MET A N 1
ATOM 602 C CA . MET A 1 78 ? 4.438 -6.137 -16.343 1.00 87.69 78 MET A CA 1
ATOM 603 C C . MET A 1 78 ? 5.401 -6.796 -17.343 1.00 87.69 78 MET A C 1
ATOM 605 O O . MET A 1 78 ? 6.533 -6.342 -17.505 1.00 87.69 78 MET A O 1
ATOM 609 N N . LEU A 1 79 ? 4.949 -7.838 -18.048 1.00 88.38 79 LEU A N 1
ATOM 610 C CA . LEU A 1 79 ? 5.750 -8.513 -19.075 1.00 88.38 79 LEU A CA 1
ATOM 611 C C . LEU A 1 79 ? 6.035 -7.602 -20.275 1.00 88.38 79 LEU A C 1
ATOM 613 O O . LEU A 1 79 ? 7.151 -7.595 -20.790 1.00 88.38 79 LEU A O 1
ATOM 617 N N . GLN A 1 80 ? 5.054 -6.802 -20.694 1.00 87.19 80 GLN A N 1
ATOM 618 C CA . GLN A 1 80 ? 5.225 -5.829 -21.769 1.00 87.19 80 GLN A CA 1
ATOM 619 C C . GLN A 1 80 ? 6.239 -4.746 -21.389 1.00 87.19 80 GLN A C 1
ATOM 621 O O . GLN A 1 80 ? 7.095 -4.412 -22.203 1.00 87.19 80 GLN A O 1
ATOM 626 N N . ALA A 1 81 ? 6.191 -4.238 -20.153 1.00 85.69 81 ALA A N 1
ATOM 627 C CA . ALA A 1 81 ? 7.166 -3.274 -19.645 1.00 85.69 81 ALA A CA 1
ATOM 628 C C . ALA A 1 81 ? 8.591 -3.853 -19.642 1.00 85.69 81 ALA A C 1
ATOM 630 O O . ALA A 1 81 ? 9.534 -3.171 -20.040 1.00 85.69 81 ALA A O 1
ATOM 631 N N . LEU A 1 82 ? 8.744 -5.127 -19.265 1.00 85.00 82 LEU A N 1
ATOM 632 C CA . LEU A 1 82 ? 10.030 -5.822 -19.325 1.00 85.00 82 LEU A CA 1
ATOM 633 C C . LEU A 1 82 ? 10.532 -5.970 -20.770 1.00 85.00 82 LEU A C 1
ATOM 635 O O . LEU A 1 82 ? 11.696 -5.699 -21.046 1.00 85.00 82 LEU A O 1
ATOM 639 N N . PHE A 1 83 ? 9.667 -6.367 -21.705 1.00 86.00 83 PHE A N 1
ATOM 640 C CA . PHE A 1 83 ? 10.048 -6.534 -23.109 1.00 86.00 83 PHE A CA 1
ATOM 641 C C . PHE A 1 83 ? 10.422 -5.203 -23.775 1.00 86.00 83 PHE A C 1
ATOM 643 O O . PHE A 1 83 ? 11.447 -5.102 -24.448 1.00 86.00 83 PHE A O 1
ATOM 650 N N . GLU A 1 84 ? 9.621 -4.161 -23.557 1.00 84.31 84 GLU A N 1
ATOM 651 C CA . GLU A 1 84 ? 9.898 -2.816 -24.065 1.00 84.31 84 GLU A CA 1
ATOM 652 C C . GLU A 1 84 ? 11.170 -2.218 -23.450 1.00 84.31 84 GLU A C 1
ATOM 654 O O . GLU A 1 84 ? 11.880 -1.476 -24.127 1.00 84.31 84 GLU A O 1
ATOM 659 N N . SER A 1 85 ? 11.539 -2.602 -22.223 1.00 82.31 85 SER A N 1
ATOM 660 C CA . SER A 1 85 ? 12.812 -2.194 -21.622 1.00 82.31 85 SER A CA 1
ATOM 661 C C . SER A 1 85 ? 14.026 -2.601 -22.456 1.00 82.31 85 SER A C 1
ATOM 663 O O . SER A 1 85 ? 14.908 -1.770 -22.677 1.00 82.31 85 SER A O 1
ATOM 665 N N . PHE A 1 86 ? 14.030 -3.814 -23.016 1.00 79.94 86 PHE A N 1
ATOM 666 C CA . PHE A 1 86 ? 15.099 -4.275 -23.909 1.00 79.94 86 PHE A CA 1
ATOM 667 C C . PHE A 1 86 ? 15.124 -3.552 -25.262 1.00 79.94 86 PHE A C 1
ATOM 669 O O . PHE A 1 86 ? 16.159 -3.523 -25.925 1.00 79.94 86 PHE A O 1
ATOM 676 N N . ARG A 1 87 ? 13.997 -2.971 -25.696 1.00 79.62 87 ARG A N 1
ATOM 677 C CA . ARG A 1 87 ? 13.931 -2.166 -26.928 1.00 79.62 87 ARG A CA 1
ATOM 678 C C . ARG A 1 87 ? 14.403 -0.737 -26.688 1.00 79.62 87 ARG A C 1
ATOM 680 O O . ARG A 1 87 ? 15.044 -0.157 -27.558 1.00 79.62 87 ARG A O 1
ATOM 687 N N . MET A 1 88 ? 14.067 -0.172 -25.528 1.00 78.00 88 MET A N 1
ATOM 688 C CA . MET A 1 88 ? 14.406 1.204 -25.162 1.00 78.00 88 MET A CA 1
ATOM 689 C C . MET A 1 88 ? 15.858 1.352 -24.707 1.00 78.00 88 MET A C 1
ATOM 691 O O . MET A 1 88 ? 16.480 2.367 -25.007 1.00 78.00 88 MET A O 1
ATOM 695 N N . VAL A 1 89 ? 16.403 0.354 -24.007 1.00 77.12 89 VAL A N 1
ATOM 696 C CA . VAL A 1 89 ? 17.791 0.345 -23.536 1.00 77.12 89 VAL A CA 1
ATOM 697 C C . VAL A 1 89 ? 18.548 -0.759 -24.277 1.00 77.12 89 VAL A C 1
ATOM 699 O O . VAL A 1 89 ? 18.402 -1.932 -23.927 1.00 77.12 89 VAL A O 1
ATOM 702 N N . PRO A 1 90 ? 19.352 -0.423 -25.306 1.00 74.38 90 PRO A N 1
ATOM 703 C CA . PRO A 1 90 ? 20.158 -1.409 -26.013 1.00 74.38 90 PRO A CA 1
ATOM 704 C C . PRO A 1 90 ? 21.084 -2.160 -25.052 1.00 74.38 90 PRO A C 1
ATOM 706 O O . PRO A 1 90 ? 21.616 -1.577 -24.101 1.00 74.38 90 PRO A O 1
ATOM 709 N N . LEU A 1 91 ? 21.319 -3.444 -25.337 1.00 72.06 91 LEU A N 1
ATOM 710 C CA . LEU A 1 91 ? 22.201 -4.299 -24.540 1.00 72.06 91 LEU A CA 1
ATOM 711 C C . LEU A 1 91 ? 23.556 -3.608 -24.313 1.00 72.06 91 LEU A C 1
ATOM 713 O O . LEU A 1 91 ? 24.164 -3.037 -25.226 1.00 72.06 91 LEU A O 1
ATOM 717 N N . GLY A 1 92 ? 23.997 -3.600 -23.059 1.00 68.12 92 GLY A N 1
ATOM 718 C CA . GLY A 1 92 ? 25.237 -2.946 -22.639 1.00 68.12 92 GLY A CA 1
ATOM 719 C C . GLY A 1 92 ? 25.237 -1.421 -22.481 1.00 68.12 92 GLY A C 1
ATOM 720 O O . GLY A 1 92 ? 26.229 -0.894 -21.978 1.00 68.12 92 GLY A O 1
ATOM 721 N N . HIS A 1 93 ? 24.151 -0.717 -22.815 1.00 72.56 93 HIS A N 1
ATOM 722 C CA . HIS A 1 93 ? 24.061 0.750 -22.707 1.00 72.56 93 HIS A CA 1
ATOM 723 C C . HIS A 1 93 ? 23.290 1.235 -21.468 1.00 72.56 93 HIS A C 1
ATOM 725 O O . HIS A 1 93 ? 22.955 2.413 -21.367 1.00 72.56 93 HIS A O 1
ATOM 731 N N . VAL A 1 94 ? 23.034 0.351 -20.496 1.00 76.06 94 VAL A N 1
ATOM 732 C CA . VAL A 1 94 ? 22.349 0.708 -19.244 1.00 76.06 94 VAL A CA 1
ATOM 733 C C . VAL A 1 94 ? 23.172 1.739 -18.464 1.00 76.06 94 VAL A C 1
ATOM 735 O O . VAL A 1 94 ? 24.278 1.441 -17.989 1.00 76.06 94 VAL A O 1
ATOM 738 N N . ALA A 1 95 ? 22.607 2.936 -18.294 1.00 76.50 95 ALA A N 1
ATOM 739 C CA . ALA A 1 95 ? 23.197 4.024 -17.526 1.00 76.50 95 ALA A CA 1
ATOM 740 C C . ALA A 1 95 ? 22.359 4.313 -16.272 1.00 76.50 95 ALA A C 1
ATOM 742 O O . ALA A 1 95 ? 21.260 4.858 -16.341 1.00 76.50 95 ALA A O 1
ATOM 743 N N . PHE A 1 96 ? 22.895 3.982 -15.094 1.00 76.81 96 PHE A N 1
ATOM 744 C CA . PHE A 1 96 ? 22.258 4.318 -13.818 1.00 76.81 96 PHE A CA 1
ATOM 745 C C . PHE A 1 96 ? 22.481 5.797 -13.501 1.00 76.81 96 PHE A C 1
ATOM 747 O O . PHE A 1 96 ? 23.529 6.185 -12.984 1.00 76.81 96 PHE A O 1
ATOM 754 N N . ARG A 1 97 ? 21.499 6.636 -13.839 1.00 78.44 97 ARG A N 1
ATOM 755 C CA . ARG A 1 97 ? 21.533 8.073 -13.553 1.00 78.44 97 ARG A CA 1
ATOM 756 C C . ARG A 1 97 ? 20.895 8.344 -12.184 1.00 78.44 97 ARG A C 1
ATOM 758 O O . ARG A 1 97 ? 19.867 7.755 -11.862 1.00 78.44 97 ARG A O 1
ATOM 765 N N . PRO A 1 98 ? 21.421 9.289 -11.385 1.00 79.25 98 PRO A N 1
ATOM 766 C CA . PRO A 1 98 ? 20.787 9.676 -10.121 1.00 79.25 98 PRO A CA 1
ATOM 767 C C . PRO A 1 98 ? 19.330 10.137 -10.285 1.00 79.25 98 PRO A C 1
ATOM 769 O O . PRO A 1 98 ? 18.510 9.926 -9.397 1.00 79.25 98 PRO A O 1
ATOM 772 N N . ALA A 1 99 ? 18.996 10.733 -11.436 1.00 79.94 99 ALA A N 1
ATOM 773 C CA . ALA A 1 99 ? 17.643 11.179 -11.755 1.00 79.94 99 ALA A CA 1
ATOM 774 C C . ALA A 1 99 ? 16.634 10.019 -11.833 1.00 79.94 99 ALA A C 1
ATOM 776 O O . ALA A 1 99 ? 15.566 10.118 -11.235 1.00 79.94 99 ALA A O 1
ATOM 777 N N . SER A 1 100 ? 16.982 8.904 -12.487 1.00 78.12 100 SER A N 1
ATOM 778 C CA . SER A 1 100 ? 16.083 7.750 -12.604 1.00 78.12 100 SER A CA 1
ATOM 779 C C . SER A 1 100 ? 15.920 7.018 -11.269 1.00 78.12 100 SER A C 1
ATOM 781 O O . SER A 1 100 ? 14.809 6.649 -10.900 1.00 78.12 100 SER A O 1
ATOM 783 N N . LEU A 1 101 ? 16.987 6.903 -10.469 1.00 80.31 101 LEU A N 1
ATOM 784 C CA . LEU A 1 101 ? 16.896 6.405 -9.087 1.00 80.31 101 LEU A CA 1
ATOM 785 C C . LEU A 1 101 ? 15.988 7.277 -8.204 1.00 80.31 101 LEU A C 1
ATOM 787 O O . LEU A 1 101 ? 15.217 6.755 -7.399 1.00 80.31 101 LEU A O 1
ATOM 791 N N . MET A 1 102 ? 16.043 8.600 -8.364 1.00 85.06 102 MET A N 1
ATOM 792 C CA . MET A 1 102 ? 15.168 9.521 -7.636 1.00 85.06 102 MET A CA 1
ATOM 793 C C . MET A 1 102 ? 13.691 9.327 -8.011 1.00 85.06 102 MET A C 1
ATOM 795 O O . MET A 1 102 ? 12.823 9.430 -7.145 1.00 85.06 102 MET A O 1
ATOM 799 N N . GLU A 1 103 ? 13.384 9.032 -9.274 1.00 82.31 103 GLU A N 1
ATOM 800 C CA . GLU A 1 103 ? 12.013 8.734 -9.708 1.00 82.31 103 GLU A CA 1
ATOM 801 C C . GLU A 1 103 ? 11.472 7.442 -9.091 1.00 82.31 103 GLU A C 1
ATOM 803 O O . GLU A 1 103 ? 10.354 7.444 -8.573 1.00 82.31 103 GLU A O 1
ATOM 808 N N . VAL A 1 104 ? 12.287 6.382 -9.029 1.00 83.94 104 VAL A N 1
ATOM 809 C CA . VAL A 1 104 ? 11.934 5.131 -8.329 1.00 83.94 104 VAL A CA 1
ATOM 810 C C . VAL A 1 104 ? 11.594 5.412 -6.858 1.00 83.94 104 VAL A C 1
ATOM 812 O O . VAL A 1 104 ? 10.570 4.954 -6.351 1.00 83.94 104 VAL A O 1
ATOM 815 N N . MET A 1 105 ? 12.412 6.218 -6.173 1.00 85.62 105 MET A N 1
ATOM 816 C CA . MET A 1 105 ? 12.182 6.585 -4.769 1.00 85.62 105 MET A CA 1
ATOM 817 C C . MET A 1 105 ? 10.911 7.423 -4.576 1.00 85.62 105 MET A C 1
ATOM 819 O O . MET A 1 105 ? 10.160 7.204 -3.623 1.00 85.62 105 MET A O 1
ATOM 823 N N . LYS A 1 106 ? 10.635 8.370 -5.481 1.00 86.12 106 LYS A N 1
ATOM 824 C CA . LYS A 1 106 ? 9.400 9.172 -5.454 1.00 86.12 106 LYS A CA 1
ATOM 825 C C . LYS A 1 106 ? 8.162 8.297 -5.606 1.00 86.12 106 LYS A C 1
ATOM 827 O O . LYS A 1 106 ? 7.189 8.483 -4.876 1.00 86.12 106 LYS A O 1
ATOM 832 N N . LEU A 1 107 ? 8.212 7.334 -6.521 1.00 83.69 107 LEU A N 1
ATOM 833 C CA . LEU A 1 107 ? 7.131 6.386 -6.738 1.00 83.69 107 LEU A CA 1
ATOM 834 C C . LEU A 1 107 ? 6.915 5.489 -5.509 1.00 83.69 107 LEU A C 1
ATOM 836 O O . LEU A 1 107 ? 5.772 5.303 -5.090 1.00 83.69 107 LEU A O 1
ATOM 840 N N . ALA A 1 108 ? 7.994 5.005 -4.884 1.00 84.38 108 ALA A N 1
ATOM 841 C CA . ALA A 1 108 ? 7.911 4.276 -3.621 1.00 84.38 108 ALA A CA 1
ATOM 842 C C . ALA A 1 108 ? 7.151 5.092 -2.563 1.00 84.38 108 ALA A C 1
ATOM 844 O O . ALA A 1 108 ? 6.146 4.632 -2.019 1.00 84.38 108 ALA A O 1
ATOM 845 N N . GLY A 1 109 ? 7.559 6.346 -2.342 1.00 86.19 109 GLY A N 1
ATOM 846 C CA . GLY A 1 109 ? 6.882 7.254 -1.412 1.00 86.19 109 GLY A CA 1
ATOM 847 C C . GLY A 1 109 ? 5.410 7.505 -1.761 1.00 86.19 109 GLY A C 1
ATOM 848 O O . GLY A 1 109 ? 4.552 7.525 -0.872 1.00 86.19 109 GLY A O 1
ATOM 849 N N . ALA A 1 110 ? 5.088 7.646 -3.049 1.00 84.50 110 ALA A N 1
ATOM 850 C CA . ALA A 1 110 ? 3.716 7.811 -3.517 1.00 84.50 110 ALA A CA 1
ATOM 851 C C . ALA A 1 110 ? 2.850 6.574 -3.218 1.00 84.50 110 ALA A C 1
ATOM 853 O O . ALA A 1 110 ? 1.731 6.732 -2.727 1.00 84.50 110 ALA A O 1
ATOM 854 N N . ALA A 1 111 ? 3.367 5.361 -3.437 1.00 84.94 111 ALA A N 1
ATOM 855 C CA . ALA A 1 111 ? 2.652 4.116 -3.154 1.00 84.94 111 ALA A CA 1
ATOM 856 C C . ALA A 1 111 ? 2.313 3.972 -1.661 1.00 84.94 111 ALA A C 1
ATOM 858 O O . ALA A 1 111 ? 1.159 3.709 -1.316 1.00 84.94 111 ALA A O 1
ATOM 859 N N . PHE A 1 112 ? 3.271 4.241 -0.765 1.00 85.94 112 PHE A N 1
ATOM 860 C CA . PHE A 1 112 ? 3.016 4.246 0.683 1.00 85.94 112 PHE A CA 1
ATOM 861 C C . PHE A 1 112 ? 2.013 5.330 1.088 1.00 85.94 112 PHE A C 1
ATOM 863 O O . PHE A 1 112 ? 1.082 5.066 1.850 1.00 85.94 112 PHE A O 1
ATOM 870 N N . THR A 1 113 ? 2.145 6.537 0.533 1.00 87.19 113 THR A N 1
ATOM 871 C CA . THR A 1 113 ? 1.214 7.645 0.799 1.00 87.19 113 THR A CA 1
ATOM 872 C C . THR A 1 113 ? -0.215 7.272 0.405 1.00 87.19 113 THR A C 1
ATOM 874 O O . THR A 1 113 ? -1.164 7.563 1.134 1.00 87.19 113 THR A O 1
ATOM 877 N N . ILE A 1 114 ? -0.390 6.605 -0.736 1.00 82.62 114 ILE A N 1
ATOM 878 C CA . ILE A 1 114 ? -1.698 6.138 -1.201 1.00 82.62 114 ILE A CA 1
ATOM 879 C C . ILE A 1 114 ? -2.223 5.014 -0.304 1.00 82.62 114 ILE A C 1
ATOM 881 O O . ILE A 1 114 ? -3.386 5.065 0.091 1.00 82.62 114 ILE A O 1
ATOM 885 N N . GLY A 1 115 ? -1.377 4.057 0.088 1.00 81.88 115 GLY A N 1
ATOM 886 C CA . GLY A 1 115 ? -1.738 3.002 1.040 1.00 81.88 115 GLY A CA 1
ATOM 887 C C . GLY A 1 115 ? -2.274 3.553 2.367 1.00 81.88 115 GLY A C 1
ATOM 888 O O . GLY A 1 115 ? -3.296 3.081 2.876 1.00 81.88 115 GLY A O 1
ATOM 889 N N . ILE A 1 116 ? -1.651 4.619 2.884 1.00 85.06 116 ILE A N 1
ATOM 890 C CA . ILE A 1 116 ? -2.123 5.346 4.071 1.00 85.06 116 ILE A CA 1
ATOM 891 C C . ILE A 1 116 ? -3.462 6.037 3.789 1.00 85.06 116 ILE A C 1
ATOM 893 O O . ILE A 1 116 ? -4.401 5.868 4.562 1.00 85.06 116 ILE A O 1
ATOM 897 N N . LYS A 1 117 ? -3.597 6.767 2.673 1.00 85.50 117 LYS A N 1
ATOM 898 C CA . LYS A 1 117 ? -4.847 7.463 2.306 1.00 85.50 117 LYS A CA 1
ATOM 899 C C . LYS A 1 117 ? -6.040 6.515 2.176 1.00 85.50 117 LYS A C 1
ATOM 901 O O . LYS A 1 117 ? -7.120 6.828 2.662 1.00 85.50 117 LYS A O 1
ATOM 906 N N . VAL A 1 118 ? -5.839 5.344 1.574 1.00 84.81 118 VAL A N 1
ATOM 907 C CA . VAL A 1 118 ? -6.854 4.280 1.465 1.00 84.81 118 VAL A CA 1
ATOM 908 C C . VAL A 1 118 ? -7.269 3.752 2.841 1.00 84.81 118 VAL A C 1
ATOM 910 O O . VAL A 1 118 ? -8.397 3.302 3.035 1.00 84.81 118 VAL A O 1
ATOM 913 N N . SER A 1 119 ? -6.354 3.785 3.805 1.00 86.31 119 SER A N 1
ATOM 914 C CA . SER A 1 119 ? -6.568 3.248 5.151 1.00 86.31 119 SER A CA 1
ATOM 915 C C . SER A 1 119 ? -7.097 4.297 6.131 1.00 86.31 119 SER A C 1
ATOM 917 O O . SER A 1 119 ? -7.739 3.943 7.118 1.00 86.31 119 SER A O 1
ATOM 919 N N . ALA A 1 120 ? -6.917 5.581 5.815 1.00 88.38 120 ALA A N 1
ATOM 920 C CA . ALA A 1 120 ? -7.377 6.722 6.592 1.00 88.38 120 ALA A CA 1
ATOM 921 C C . ALA A 1 120 ? -8.855 6.661 7.021 1.00 88.38 120 ALA A C 1
ATOM 923 O O . ALA A 1 120 ? -9.090 6.841 8.213 1.00 88.38 120 ALA A O 1
ATOM 924 N N . PRO A 1 121 ? -9.855 6.378 6.155 1.00 86.62 121 PRO A N 1
ATOM 925 C CA . PRO A 1 121 ? -11.255 6.373 6.589 1.00 86.62 121 PRO A CA 1
ATOM 926 C C . PRO A 1 121 ? -11.517 5.347 7.697 1.00 86.62 121 PRO A C 1
ATOM 928 O O . PRO A 1 121 ? -12.195 5.654 8.672 1.00 86.62 121 PRO A O 1
ATOM 931 N N . VAL A 1 122 ? -10.915 4.159 7.597 1.00 90.19 122 VAL A N 1
ATOM 932 C CA . VAL A 1 122 ? -11.062 3.109 8.613 1.00 90.19 122 VAL A CA 1
ATOM 933 C C . VAL A 1 122 ? -10.355 3.511 9.909 1.00 90.19 122 VAL A C 1
ATOM 935 O O . VAL A 1 122 ? -10.925 3.376 10.989 1.00 90.19 122 VAL A O 1
ATOM 938 N N . ILE A 1 123 ? -9.135 4.051 9.811 1.00 90.56 123 ILE A N 1
ATOM 939 C CA . ILE A 1 123 ? -8.358 4.511 10.972 1.00 90.56 123 ILE A CA 1
ATOM 940 C C . ILE A 1 123 ? -9.102 5.629 11.714 1.00 90.56 123 ILE A C 1
ATOM 942 O O . ILE A 1 123 ? -9.204 5.578 12.936 1.00 90.56 123 ILE A O 1
ATOM 946 N N . VAL A 1 124 ? -9.662 6.604 10.994 1.00 92.06 124 VAL A N 1
ATOM 947 C CA . VAL A 1 124 ? -10.424 7.716 11.583 1.00 92.06 124 VAL A CA 1
ATOM 948 C C . VAL A 1 124 ? -11.647 7.200 12.334 1.00 92.06 124 VAL A C 1
ATOM 950 O O . VAL A 1 124 ? -11.899 7.633 13.456 1.00 92.06 124 VAL A O 1
ATOM 953 N N . THR A 1 125 ? -12.392 6.245 11.778 1.00 91.69 125 THR A N 1
ATOM 954 C CA . THR A 1 125 ? -13.545 5.698 12.501 1.00 91.69 125 THR A CA 1
ATOM 955 C C . THR A 1 125 ? -13.138 4.897 13.730 1.00 91.69 125 THR A C 1
ATOM 957 O O . THR A 1 125 ? -13.776 5.015 14.776 1.00 91.69 125 THR A O 1
ATOM 960 N N . LEU A 1 126 ? -12.064 4.115 13.651 1.00 90.69 126 LEU A N 1
ATOM 961 C CA . LEU A 1 126 ? -11.552 3.402 14.820 1.00 90.69 126 LEU A CA 1
ATOM 962 C C . LEU A 1 126 ? -11.054 4.370 15.897 1.00 90.69 126 LEU A C 1
ATOM 964 O O . LEU A 1 126 ? -11.301 4.134 17.074 1.00 90.69 126 LEU A O 1
ATOM 968 N N . PHE A 1 127 ? -10.448 5.490 15.503 1.00 92.38 127 PHE A N 1
ATOM 969 C CA . PHE A 1 127 ? -10.062 6.554 16.425 1.00 92.38 127 PHE A CA 1
ATOM 970 C C . PHE A 1 127 ? -11.279 7.190 17.115 1.00 92.38 127 PHE A C 1
ATOM 972 O O . PHE A 1 127 ? -11.281 7.368 18.329 1.00 92.38 127 PHE A O 1
ATOM 979 N N . ILE A 1 128 ? -12.356 7.475 16.377 1.00 93.12 128 ILE A N 1
ATOM 980 C CA . ILE A 1 128 ? -13.614 7.958 16.974 1.00 93.12 128 ILE A CA 1
ATOM 981 C C . ILE A 1 128 ? -14.189 6.905 17.930 1.00 93.12 128 ILE A C 1
ATOM 983 O O . ILE A 1 128 ? -14.643 7.238 19.022 1.00 93.12 128 ILE A O 1
ATOM 987 N N . THR A 1 129 ? -14.113 5.630 17.550 1.00 91.38 129 THR A N 1
ATOM 988 C CA . THR A 1 129 ? -14.554 4.507 18.385 1.00 91.38 129 THR A CA 1
ATOM 989 C C . THR A 1 129 ? -13.758 4.447 19.693 1.00 91.38 129 THR A C 1
ATOM 991 O O . THR A 1 129 ? -14.357 4.269 20.749 1.00 91.38 129 THR A O 1
ATOM 994 N N . ASP A 1 130 ? -12.440 4.671 19.650 1.00 90.25 130 ASP A N 1
ATOM 995 C CA . ASP A 1 130 ? -11.580 4.773 20.837 1.00 90.25 130 ASP A CA 1
ATOM 996 C C . ASP A 1 130 ? -12.017 5.902 21.777 1.00 90.25 130 ASP A C 1
ATOM 998 O O . ASP A 1 130 ? -12.133 5.697 22.986 1.00 90.25 130 ASP A O 1
ATOM 1002 N N . VAL A 1 131 ? -12.324 7.080 21.228 1.00 92.44 131 VAL A N 1
ATOM 1003 C CA . VAL A 1 131 ? -12.820 8.217 22.017 1.00 92.44 131 VAL A CA 1
ATOM 1004 C C . VAL A 1 131 ? -14.166 7.886 22.668 1.00 92.44 131 VAL A C 1
ATOM 1006 O O . VAL A 1 131 ? -14.345 8.121 23.864 1.00 92.44 131 VAL A O 1
ATOM 1009 N N . CYS A 1 132 ? -15.100 7.291 21.921 1.00 91.12 132 CYS A N 1
ATOM 1010 C CA . CYS A 1 132 ? -16.399 6.871 22.452 1.00 91.12 132 CYS A CA 1
ATOM 1011 C C . CYS A 1 132 ? -16.254 5.830 23.572 1.00 91.12 132 CYS A C 1
ATOM 1013 O O . CYS A 1 132 ? -16.873 5.972 24.627 1.00 91.12 132 CYS A O 1
ATOM 1015 N N . LEU A 1 133 ? -15.408 4.815 23.374 1.00 89.38 133 LEU A N 1
ATOM 1016 C CA . LEU A 1 133 ? -15.127 3.788 24.380 1.00 89.38 133 LEU A CA 1
ATOM 1017 C C . LEU A 1 133 ? -14.469 4.380 25.630 1.00 89.38 133 LEU A C 1
ATOM 1019 O O . LEU A 1 133 ? -14.823 3.987 26.739 1.00 89.38 133 LEU A O 1
ATOM 1023 N N . GLY A 1 134 ? -13.570 5.356 25.475 1.00 88.88 134 GLY A N 1
ATOM 1024 C CA . GLY A 1 134 ? -12.953 6.068 26.596 1.00 88.88 134 GLY A CA 1
ATOM 1025 C C . GLY A 1 134 ? -13.958 6.863 27.436 1.00 88.88 134 GLY A C 1
ATOM 1026 O O . GLY A 1 134 ? -13.862 6.884 28.663 1.00 88.88 134 GLY A O 1
ATOM 1027 N N . ILE A 1 135 ? -14.968 7.470 26.804 1.00 91.25 135 ILE A N 1
ATOM 1028 C CA . ILE A 1 135 ? -16.060 8.148 27.520 1.00 91.25 135 ILE A CA 1
ATOM 1029 C C . ILE A 1 135 ? -16.913 7.122 28.279 1.00 91.25 135 ILE A C 1
ATOM 1031 O O . ILE A 1 135 ? -17.166 7.302 29.471 1.00 91.25 135 ILE A O 1
ATOM 1035 N N . ILE A 1 136 ? -17.293 6.017 27.626 1.00 89.12 136 ILE A N 1
ATOM 1036 C CA . ILE A 1 136 ? -18.066 4.928 28.250 1.00 89.12 136 ILE A CA 1
ATOM 1037 C C . ILE A 1 136 ? -17.305 4.335 29.438 1.00 89.12 136 ILE A C 1
ATOM 1039 O O . ILE A 1 136 ? -17.910 4.069 30.475 1.00 89.12 136 ILE A O 1
ATOM 1043 N N . ALA A 1 137 ? -15.982 4.198 29.328 1.00 87.69 137 ALA A N 1
ATOM 1044 C CA . ALA A 1 137 ? -15.135 3.695 30.401 1.00 87.69 137 ALA A CA 1
ATOM 1045 C C . ALA A 1 137 ? -15.221 4.528 31.680 1.00 87.69 137 ALA A C 1
ATOM 1047 O O . ALA A 1 137 ? -15.213 3.983 32.784 1.00 87.69 137 ALA A O 1
ATOM 1048 N N . ARG A 1 138 ? -15.347 5.850 31.534 1.00 87.44 138 ARG A N 1
ATOM 1049 C CA . ARG A 1 138 ? -15.523 6.762 32.665 1.00 87.44 138 ARG A CA 1
ATOM 1050 C C . ARG A 1 138 ? -16.924 6.665 33.270 1.00 87.44 138 ARG A C 1
ATOM 1052 O O . ARG A 1 138 ? -17.064 6.802 34.481 1.00 87.44 138 ARG A O 1
ATOM 1059 N N . THR A 1 139 ? -17.950 6.455 32.448 1.00 86.56 139 THR A N 1
ATOM 1060 C CA . THR A 1 139 ? -19.351 6.397 32.898 1.00 86.56 139 THR A CA 1
ATOM 1061 C C . THR A 1 139 ? -19.724 5.045 33.510 1.00 86.56 139 THR A C 1
ATOM 1063 O O . THR A 1 139 ? -20.502 5.001 34.459 1.00 86.56 139 THR A O 1
ATOM 1066 N N . MET A 1 140 ? -19.174 3.941 32.998 1.00 84.50 140 MET A N 1
ATOM 1067 C CA . MET A 1 140 ? -19.466 2.572 33.442 1.00 84.50 140 MET A CA 1
ATOM 1068 C C . MET A 1 140 ? -18.172 1.807 33.787 1.00 84.50 140 MET A C 1
ATOM 1070 O O . MET A 1 140 ? -17.808 0.862 33.085 1.00 84.50 140 MET A O 1
ATOM 1074 N N . PRO A 1 141 ? -17.488 2.155 34.894 1.00 77.06 141 PRO A N 1
ATOM 1075 C CA . PRO A 1 141 ? -16.189 1.574 35.260 1.00 77.06 141 PRO A CA 1
ATOM 1076 C C . PRO A 1 141 ? -16.252 0.089 35.653 1.00 77.06 141 PRO A C 1
ATOM 1078 O O . PRO A 1 141 ? -15.222 -0.572 35.724 1.00 77.06 141 PRO A O 1
ATOM 1081 N N . GLN A 1 142 ? -17.450 -0.447 35.913 1.00 80.38 142 GLN A N 1
ATOM 1082 C CA . GLN A 1 142 ? -17.653 -1.867 36.230 1.00 80.38 142 GLN A CA 1
ATOM 1083 C C . GLN A 1 142 ? -17.664 -2.766 34.982 1.00 80.38 142 GLN A C 1
ATOM 1085 O O . GLN A 1 142 ? -17.616 -3.988 35.101 1.00 80.38 142 GLN A O 1
ATOM 1090 N N . MET A 1 143 ? -17.742 -2.180 33.784 1.00 80.56 143 MET A N 1
ATOM 1091 C CA . MET A 1 143 ? -17.730 -2.919 32.526 1.00 80.56 143 MET A CA 1
ATOM 1092 C C . MET A 1 143 ? -16.292 -3.259 32.126 1.00 80.56 143 MET A C 1
ATOM 1094 O O . MET A 1 143 ? -15.404 -2.416 32.206 1.00 80.56 143 MET A O 1
ATOM 1098 N N . ASN A 1 144 ? -16.051 -4.468 31.616 1.00 81.81 144 ASN A N 1
ATOM 1099 C CA . ASN A 1 144 ? -14.767 -4.794 30.997 1.00 81.81 144 ASN A CA 1
ATOM 1100 C C . ASN A 1 144 ? -14.671 -4.145 29.600 1.00 81.81 144 ASN A C 1
ATOM 1102 O O . ASN A 1 144 ? -14.957 -4.777 28.580 1.00 81.81 144 ASN A O 1
ATOM 1106 N N . ILE A 1 145 ? -14.278 -2.868 29.563 1.00 81.00 145 ILE A N 1
ATOM 1107 C CA . ILE A 1 145 ? -14.142 -2.078 28.326 1.00 81.00 145 ILE A CA 1
ATOM 1108 C C . ILE A 1 145 ? -13.137 -2.688 27.353 1.00 81.00 145 ILE A C 1
ATOM 1110 O O . ILE A 1 145 ? -13.279 -2.489 26.152 1.00 81.00 145 ILE A O 1
ATOM 1114 N N . LEU A 1 146 ? -12.152 -3.457 27.819 1.00 77.75 146 LEU A N 1
ATOM 1115 C CA . LEU A 1 146 ? -11.200 -4.103 26.918 1.00 77.75 146 LEU A CA 1
ATOM 1116 C C . LEU A 1 146 ? -11.904 -5.141 26.032 1.00 77.75 146 LEU A C 1
ATOM 1118 O O . LEU A 1 146 ? -11.717 -5.144 24.817 1.00 77.75 146 LEU A O 1
ATOM 1122 N N . VAL A 1 147 ? -12.771 -5.969 26.622 1.00 80.56 147 VAL A N 1
ATOM 1123 C CA . VAL A 1 147 ? -13.530 -6.994 25.886 1.00 80.56 147 VAL A CA 1
ATOM 1124 C C . VAL A 1 147 ? -14.585 -6.357 24.981 1.00 80.56 147 VAL A C 1
ATOM 1126 O O . VAL A 1 147 ? -14.657 -6.678 23.794 1.00 80.56 147 VAL A O 1
ATOM 1129 N N . VAL A 1 148 ? -15.373 -5.419 25.513 1.00 84.94 148 VAL A N 1
ATOM 1130 C CA . VAL A 1 148 ? -16.426 -4.731 24.743 1.00 84.94 148 VAL A CA 1
ATOM 1131 C C . VAL A 1 148 ? -15.818 -3.869 23.636 1.00 84.94 148 VAL A C 1
ATOM 1133 O O . VAL A 1 148 ? -16.285 -3.880 22.499 1.00 84.94 148 VAL A O 1
ATOM 1136 N N . GLY A 1 149 ? -14.733 -3.161 23.935 1.00 86.06 149 GLY A N 1
ATOM 1137 C CA . GLY A 1 149 ? -14.042 -2.301 22.988 1.00 86.06 149 GLY A CA 1
ATOM 1138 C C . GLY A 1 149 ? -13.475 -3.071 21.807 1.00 86.06 149 GLY A C 1
ATOM 1139 O O . GLY A 1 149 ? -13.621 -2.627 20.672 1.00 86.06 149 GLY A O 1
ATOM 1140 N N . PHE A 1 150 ? -12.912 -4.258 22.042 1.00 84.19 150 PHE A N 1
ATOM 1141 C CA . PHE A 1 150 ? -12.427 -5.121 20.968 1.00 84.19 150 PHE A CA 1
ATOM 1142 C C . PHE A 1 150 ? -13.564 -5.594 20.050 1.00 84.19 150 PHE A C 1
ATOM 1144 O O . PHE A 1 150 ? -13.452 -5.490 18.830 1.00 84.19 150 PHE A O 1
ATOM 1151 N N . GLN A 1 151 ? -14.695 -6.028 20.616 1.00 87.69 151 GLN A N 1
ATOM 1152 C CA . GLN A 1 151 ? -15.876 -6.449 19.847 1.00 87.69 151 GLN A CA 1
ATOM 1153 C C . GLN A 1 151 ? -16.430 -5.308 18.980 1.00 87.69 151 GLN A C 1
ATOM 1155 O O . GLN A 1 151 ? -16.682 -5.493 17.787 1.00 87.69 151 GLN A O 1
ATOM 1160 N N . VAL A 1 152 ? -16.561 -4.109 19.558 1.00 90.25 152 VAL A N 1
ATOM 1161 C CA . VAL A 1 152 ? -17.040 -2.914 18.846 1.00 90.25 152 VAL A CA 1
ATOM 1162 C C . VAL A 1 152 ? -16.054 -2.496 17.753 1.00 90.25 152 VAL A C 1
ATOM 1164 O O . VAL A 1 152 ? -16.470 -2.235 16.625 1.00 90.25 152 VAL A O 1
ATOM 1167 N N . LYS A 1 153 ? -14.747 -2.480 18.046 1.00 88.88 153 LYS A N 1
ATOM 1168 C CA . LYS A 1 153 ? -13.699 -2.139 17.073 1.00 88.88 153 LYS A CA 1
ATOM 1169 C C . LYS A 1 153 ? -13.654 -3.093 15.891 1.00 88.88 153 LYS A C 1
ATOM 1171 O O . LYS A 1 153 ? -13.533 -2.632 14.760 1.00 88.88 153 LYS A O 1
ATOM 1176 N N . ILE A 1 154 ? -13.757 -4.400 16.133 1.00 88.44 154 ILE A N 1
ATOM 1177 C CA . ILE A 1 154 ? -13.800 -5.395 15.056 1.00 88.44 154 ILE A CA 1
ATOM 1178 C C . ILE A 1 154 ? -15.030 -5.160 14.184 1.00 88.44 154 ILE A C 1
ATOM 1180 O O . ILE A 1 154 ? -14.896 -5.078 12.964 1.00 88.44 154 ILE A O 1
ATOM 1184 N N . GLY A 1 155 ? -16.208 -5.008 14.797 1.00 90.00 155 GLY A N 1
ATOM 1185 C CA . GLY A 1 155 ? -17.453 -4.770 14.069 1.00 90.00 155 GLY A CA 1
ATOM 1186 C C . GLY A 1 155 ? -17.384 -3.509 13.207 1.00 90.00 155 GLY A C 1
ATOM 1187 O O . GLY A 1 155 ? -17.586 -3.573 11.996 1.00 90.00 155 GLY A O 1
ATOM 1188 N N . ALA A 1 156 ? -17.023 -2.373 13.805 1.00 90.44 156 ALA A N 1
ATOM 1189 C CA . ALA A 1 156 ? -16.906 -1.100 13.098 1.00 90.44 156 ALA A CA 1
ATOM 1190 C C . ALA A 1 156 ? -15.808 -1.128 12.020 1.00 90.44 156 ALA A C 1
ATOM 1192 O O . ALA A 1 156 ? -16.022 -0.672 10.896 1.00 90.44 156 ALA A O 1
ATOM 1193 N N . GLY A 1 157 ? -14.644 -1.702 12.338 1.00 89.06 157 GLY A N 1
ATOM 1194 C CA . GLY A 1 157 ? -13.510 -1.805 11.426 1.00 89.06 157 GLY A CA 1
ATOM 1195 C C . GLY A 1 157 ? -13.822 -2.644 10.189 1.00 89.06 157 GLY A C 1
ATOM 1196 O O . GLY A 1 157 ? -13.542 -2.207 9.074 1.00 89.06 157 GLY A O 1
ATOM 1197 N N . LEU A 1 158 ? -14.447 -3.814 10.363 1.00 88.88 158 LEU A N 1
ATOM 1198 C CA . LEU A 1 158 ? -14.834 -4.686 9.250 1.00 88.88 158 LEU A CA 1
ATOM 1199 C C . LEU A 1 158 ? -15.959 -4.086 8.403 1.00 88.88 158 LEU A C 1
ATOM 1201 O O . LEU A 1 158 ? -15.882 -4.150 7.177 1.00 88.88 158 LEU A O 1
ATOM 1205 N N . LEU A 1 159 ? -16.967 -3.465 9.026 1.00 92.00 159 LEU A N 1
ATOM 1206 C CA . LEU A 1 159 ? -18.057 -2.806 8.300 1.00 92.00 159 LEU A CA 1
ATOM 1207 C C . LEU A 1 159 ? -17.530 -1.703 7.381 1.00 92.00 159 LEU A C 1
ATOM 1209 O O . LEU A 1 159 ? -17.874 -1.650 6.201 1.00 92.00 159 LEU A O 1
ATOM 1213 N N . ILE A 1 160 ? -16.650 -0.845 7.892 1.00 91.31 160 ILE A N 1
ATOM 1214 C CA . ILE A 1 160 ? -16.111 0.265 7.099 1.00 91.31 160 ILE A CA 1
ATOM 1215 C C . ILE A 1 160 ? -15.103 -0.228 6.073 1.00 91.31 160 ILE A C 1
ATOM 1217 O O . ILE A 1 160 ? -15.059 0.305 4.965 1.00 91.31 160 ILE A O 1
ATOM 1221 N N . LEU A 1 161 ? -14.337 -1.274 6.386 1.00 89.38 161 LEU A N 1
ATOM 1222 C CA . LEU A 1 161 ? -13.488 -1.927 5.398 1.00 89.38 161 LEU A CA 1
ATOM 1223 C C . LEU A 1 161 ? -14.327 -2.446 4.226 1.00 89.38 161 LEU A C 1
ATOM 1225 O O . LEU A 1 161 ? -13.978 -2.159 3.083 1.00 89.38 161 LEU A O 1
ATOM 1229 N N . ALA A 1 162 ? -15.446 -3.126 4.495 1.00 89.81 162 ALA A N 1
ATOM 1230 C CA . ALA A 1 162 ? -16.351 -3.631 3.465 1.00 89.81 162 ALA A CA 1
ATOM 1231 C C . ALA A 1 162 ? -16.925 -2.500 2.592 1.00 89.81 162 ALA A C 1
ATOM 1233 O O . ALA A 1 162 ? -16.885 -2.589 1.366 1.00 89.81 162 ALA A O 1
ATOM 1234 N N . ILE A 1 163 ? -17.376 -1.402 3.207 1.00 90.94 163 ILE A N 1
ATOM 1235 C CA . ILE A 1 163 ? -17.879 -0.215 2.490 1.00 90.94 163 ILE A CA 1
ATOM 1236 C C . ILE A 1 163 ? -16.767 0.464 1.669 1.00 90.94 163 ILE A C 1
ATOM 1238 O O . ILE A 1 163 ? -17.031 1.037 0.615 1.00 90.94 163 ILE A O 1
ATOM 1242 N N . SER A 1 164 ? -15.514 0.382 2.121 1.00 87.81 164 SER A N 1
ATOM 1243 C CA . SER A 1 164 ? -14.345 0.968 1.455 1.00 87.81 164 SER A CA 1
ATOM 1244 C C . SER A 1 164 ? -13.806 0.117 0.291 1.00 87.81 164 SER A C 1
ATOM 1246 O O . SER A 1 164 ? -12.999 0.602 -0.503 1.00 87.81 164 SER A O 1
ATOM 1248 N N . LEU A 1 165 ? -14.258 -1.133 0.115 1.00 87.56 165 LEU A N 1
ATOM 1249 C CA . LEU A 1 165 ? -13.768 -2.020 -0.955 1.00 87.56 165 LEU A CA 1
ATOM 1250 C C . LEU A 1 165 ? -13.922 -1.460 -2.385 1.00 87.56 165 LEU A C 1
ATOM 1252 O O . LEU A 1 165 ? -12.966 -1.569 -3.157 1.00 87.56 165 LEU A O 1
ATOM 1256 N N . PRO A 1 166 ? -15.045 -0.828 -2.781 1.00 88.56 166 PRO A N 1
ATOM 1257 C CA . PRO A 1 166 ? -15.167 -0.231 -4.112 1.00 88.56 166 PRO A CA 1
ATOM 1258 C C . PRO A 1 166 ? -14.173 0.916 -4.326 1.00 88.56 166 PRO A C 1
ATOM 1260 O O . PRO A 1 166 ? -13.571 1.035 -5.393 1.00 88.56 166 PRO A O 1
ATOM 1263 N N . VAL A 1 167 ? -13.954 1.728 -3.285 1.00 87.75 167 VAL A N 1
ATOM 1264 C CA . VAL A 1 167 ? -12.966 2.814 -3.299 1.00 87.75 167 VAL A CA 1
ATOM 1265 C C . VAL A 1 167 ? -11.560 2.239 -3.434 1.00 87.75 167 VAL A C 1
ATOM 1267 O O . VAL A 1 167 ? -10.769 2.738 -4.229 1.00 87.75 167 VAL A O 1
ATOM 1270 N N . PHE A 1 168 ? -11.261 1.155 -2.716 1.00 87.88 168 PHE A N 1
ATOM 1271 C CA . PHE A 1 168 ? -9.999 0.438 -2.848 1.00 87.88 168 PHE A CA 1
ATOM 1272 C C . PHE A 1 168 ? -9.757 -0.035 -4.287 1.00 87.88 168 PHE A C 1
ATOM 1274 O O . PHE A 1 168 ? -8.687 0.232 -4.830 1.00 87.88 168 PHE A O 1
ATOM 1281 N N . ASN A 1 169 ? -10.750 -0.658 -4.929 1.00 89.12 169 ASN A N 1
ATOM 1282 C CA . ASN A 1 169 ? -10.639 -1.097 -6.321 1.00 89.12 169 ASN A CA 1
ATOM 1283 C C . ASN A 1 169 ? -10.365 0.076 -7.282 1.00 89.12 169 ASN A C 1
ATOM 1285 O O . ASN A 1 169 ? -9.463 0.014 -8.120 1.00 89.12 169 ASN A O 1
ATOM 1289 N N . TYR A 1 170 ? -11.097 1.181 -7.128 1.00 89.06 170 TYR A N 1
ATOM 1290 C CA . TYR A 1 170 ? -10.887 2.380 -7.939 1.00 89.06 170 TYR A CA 1
ATOM 1291 C C . TYR A 1 170 ? -9.482 2.973 -7.752 1.00 89.06 170 TYR A C 1
ATOM 1293 O O . TYR A 1 170 ? -8.788 3.266 -8.723 1.00 89.06 170 TYR A O 1
ATOM 1301 N N . VAL A 1 171 ? -9.019 3.106 -6.507 1.00 87.12 171 VAL A N 1
ATOM 1302 C CA . VAL A 1 171 ? -7.693 3.667 -6.214 1.00 87.12 171 VAL A CA 1
ATOM 1303 C C . VAL A 1 171 ? -6.576 2.737 -6.691 1.00 87.12 171 VAL A C 1
ATOM 1305 O O . VAL A 1 171 ? -5.583 3.213 -7.240 1.00 87.12 171 VAL A O 1
ATOM 1308 N N . PHE A 1 172 ? -6.733 1.423 -6.524 1.00 87.38 172 PHE A N 1
ATOM 1309 C CA . PHE A 1 172 ? -5.741 0.442 -6.957 1.00 87.38 172 PHE A CA 1
ATOM 1310 C C . PHE A 1 172 ? -5.567 0.443 -8.478 1.00 87.38 172 PHE A C 1
ATOM 1312 O O . PHE A 1 172 ? -4.440 0.506 -8.965 1.00 87.38 172 PHE A O 1
ATOM 1319 N N . THR A 1 173 ? -6.664 0.441 -9.239 1.00 87.31 173 THR A N 1
ATOM 1320 C CA . THR A 1 173 ? -6.600 0.477 -10.710 1.00 87.31 173 THR A CA 1
ATOM 1321 C C . THR A 1 173 ? -5.992 1.781 -11.229 1.00 87.31 173 THR A C 1
ATOM 1323 O O . THR A 1 173 ? -5.164 1.751 -12.141 1.00 87.31 173 THR A O 1
ATOM 1326 N N . GLN A 1 174 ? -6.305 2.923 -10.606 1.00 86.12 174 GLN A N 1
ATOM 1327 C CA . GLN A 1 174 ? -5.654 4.195 -10.932 1.00 86.12 174 GLN A CA 1
ATOM 1328 C C . GLN A 1 174 ? -4.158 4.200 -10.617 1.00 86.12 174 GLN A C 1
ATOM 1330 O O . GLN A 1 174 ? -3.367 4.689 -11.425 1.00 86.12 174 GLN A O 1
ATOM 1335 N N . LEU A 1 175 ? -3.762 3.669 -9.459 1.00 84.75 175 LEU A N 1
ATOM 1336 C CA . LEU A 1 175 ? -2.356 3.576 -9.074 1.00 84.75 175 LEU A CA 1
ATOM 1337 C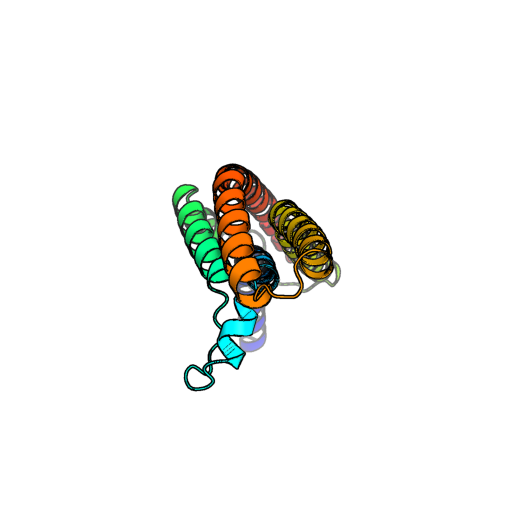 C . LEU A 1 175 ? -1.584 2.674 -10.038 1.00 84.75 175 LEU A C 1
ATOM 1339 O O . LEU A 1 175 ? -0.503 3.044 -10.484 1.00 84.75 175 LEU A O 1
ATOM 1343 N N . PHE A 1 176 ? -2.167 1.536 -10.410 1.00 86.25 176 PHE A N 1
ATOM 1344 C CA . PHE A 1 176 ? -1.573 0.623 -11.376 1.00 86.25 176 PHE A CA 1
ATOM 1345 C C . PHE A 1 176 ? -1.405 1.269 -12.759 1.00 86.25 176 PHE A C 1
ATOM 1347 O O . PHE A 1 176 ? -0.344 1.163 -13.372 1.00 86.25 176 PHE A O 1
ATOM 1354 N N . SER A 1 177 ? -2.417 2.001 -13.233 1.00 85.31 177 SER A N 1
ATOM 1355 C CA . SER A 1 177 ? -2.336 2.727 -14.505 1.00 85.31 177 SER A CA 1
ATOM 1356 C C . SER A 1 177 ? -1.238 3.797 -14.485 1.00 85.31 177 SER A C 1
ATOM 1358 O O . SER A 1 177 ? -0.425 3.847 -15.408 1.00 85.31 177 SER A O 1
ATOM 1360 N N . ARG A 1 178 ? -1.141 4.596 -13.415 1.00 85.00 178 ARG A N 1
ATOM 1361 C CA . ARG A 1 178 ? -0.061 5.587 -13.263 1.00 85.00 178 ARG A CA 1
ATOM 1362 C C . ARG A 1 178 ? 1.314 4.934 -13.238 1.00 85.00 178 ARG A C 1
ATOM 1364 O O . ARG A 1 178 ? 2.188 5.354 -13.985 1.00 85.00 178 ARG A O 1
ATOM 1371 N N . LEU A 1 179 ? 1.463 3.858 -12.464 1.00 83.62 179 LEU A N 1
ATOM 1372 C CA . LEU A 1 179 ? 2.705 3.098 -12.412 1.00 83.62 179 LEU A CA 1
ATOM 1373 C C . LEU A 1 179 ? 3.124 2.609 -13.791 1.00 83.62 179 LEU A C 1
ATOM 1375 O O . LEU A 1 179 ? 4.295 2.711 -14.126 1.00 83.62 179 LEU A O 1
ATOM 1379 N N . SER A 1 180 ? 2.193 2.069 -14.580 1.00 80.81 180 SER A N 1
ATOM 1380 C CA . SER A 1 180 ? 2.537 1.556 -15.905 1.00 80.81 180 SER A CA 1
ATOM 1381 C C . SER A 1 180 ? 3.173 2.645 -16.774 1.00 80.81 180 SER A C 1
ATOM 1383 O O . SER A 1 180 ? 4.194 2.398 -17.405 1.00 80.81 180 SER A O 1
ATOM 1385 N N . ILE A 1 181 ? 2.646 3.873 -16.722 1.00 81.31 181 ILE A N 1
ATOM 1386 C CA . ILE A 1 181 ? 3.179 5.029 -17.452 1.00 81.31 181 ILE A CA 1
ATOM 1387 C C . ILE A 1 181 ? 4.543 5.442 -16.889 1.00 81.31 181 ILE A C 1
ATOM 1389 O O . ILE A 1 181 ? 5.494 5.620 -17.653 1.00 81.31 181 ILE A O 1
ATOM 1393 N N . ASP A 1 182 ? 4.655 5.555 -15.565 1.00 81.75 182 ASP A N 1
ATOM 1394 C CA . ASP A 1 182 ? 5.888 5.967 -14.891 1.00 81.75 182 ASP A CA 1
ATOM 1395 C C . ASP A 1 182 ? 7.014 4.947 -15.104 1.00 81.75 182 ASP A C 1
ATOM 1397 O O . ASP A 1 182 ? 8.157 5.326 -15.342 1.00 81.75 182 ASP A O 1
ATOM 1401 N N . ALA A 1 183 ? 6.701 3.650 -15.120 1.00 79.81 183 ALA A N 1
ATOM 1402 C CA . ALA A 1 183 ? 7.658 2.587 -15.402 1.00 79.81 183 ALA A CA 1
ATOM 1403 C C . ALA A 1 183 ? 8.262 2.723 -16.808 1.00 79.81 183 ALA A C 1
ATOM 1405 O O . ALA A 1 183 ? 9.476 2.573 -16.968 1.00 79.81 183 ALA A O 1
ATOM 1406 N N . PHE A 1 184 ? 7.461 3.079 -17.821 1.00 79.69 184 PHE A N 1
ATOM 1407 C CA . PHE A 1 184 ? 7.985 3.361 -19.161 1.00 79.69 184 PHE A CA 1
ATOM 1408 C C . PHE A 1 184 ? 8.892 4.600 -19.180 1.00 79.69 184 PHE A C 1
ATOM 1410 O O . PHE A 1 184 ? 9.920 4.586 -19.857 1.00 79.69 184 PHE A O 1
ATOM 1417 N N . GLN A 1 185 ? 8.556 5.659 -18.437 1.00 78.06 185 GLN A N 1
ATOM 1418 C CA . GLN A 1 185 ? 9.385 6.872 -18.369 1.00 78.06 185 GLN A CA 1
ATOM 1419 C C . GLN A 1 185 ? 10.711 6.625 -17.645 1.00 78.06 185 GLN A C 1
ATOM 1421 O O . GLN A 1 185 ? 11.770 6.979 -18.160 1.00 78.06 185 GLN A O 1
ATOM 1426 N N . ILE A 1 186 ? 10.667 5.929 -16.510 1.00 78.12 186 ILE A N 1
ATOM 1427 C CA . ILE A 1 186 ? 11.851 5.543 -15.738 1.00 78.12 186 ILE A CA 1
ATOM 1428 C C . ILE A 1 186 ? 12.781 4.685 -16.601 1.00 78.12 186 ILE A C 1
ATOM 1430 O O . ILE A 1 186 ? 13.990 4.912 -16.628 1.00 78.12 186 ILE A O 1
ATOM 1434 N N . THR A 1 187 ? 12.219 3.745 -17.367 1.00 77.19 187 THR A N 1
ATOM 1435 C CA . THR A 1 187 ? 12.984 2.890 -18.286 1.00 77.19 187 THR A CA 1
ATOM 1436 C C . THR A 1 187 ? 13.683 3.702 -19.378 1.00 77.19 187 THR A C 1
ATOM 1438 O O . THR A 1 187 ? 14.852 3.453 -19.664 1.00 77.19 187 THR A O 1
ATOM 1441 N N . LYS A 1 188 ? 13.028 4.735 -19.927 1.00 74.75 188 LYS A N 1
ATOM 1442 C CA . LYS A 1 188 ? 13.683 5.695 -20.833 1.00 74.75 188 LYS A CA 1
ATOM 1443 C C . LYS A 1 188 ? 14.780 6.498 -20.140 1.00 74.75 188 LYS A C 1
ATOM 1445 O O . LYS A 1 188 ? 15.798 6.767 -20.758 1.00 74.75 188 LYS A O 1
ATOM 1450 N N . GLY A 1 189 ? 14.613 6.845 -18.865 1.00 69.44 189 GLY A N 1
ATOM 1451 C CA . GLY A 1 189 ? 15.645 7.520 -18.072 1.00 69.44 189 GLY A CA 1
ATOM 1452 C C . GLY A 1 189 ? 16.922 6.691 -17.864 1.00 69.44 189 GLY A C 1
ATOM 1453 O O . GLY A 1 189 ? 17.974 7.260 -17.566 1.00 69.44 189 GLY A O 1
ATOM 1454 N N . PHE A 1 190 ? 16.837 5.365 -18.026 1.00 71.38 190 PHE A N 1
ATOM 1455 C CA . PHE A 1 190 ? 17.977 4.442 -18.015 1.00 71.38 190 PHE A CA 1
ATOM 1456 C C . PHE A 1 190 ? 18.593 4.197 -19.404 1.00 71.38 190 PHE A C 1
ATOM 1458 O O . PHE A 1 190 ? 19.688 3.627 -19.477 1.00 71.38 190 PHE A O 1
ATOM 1465 N N . ALA A 1 191 ? 17.931 4.633 -20.483 1.00 64.00 191 ALA A N 1
ATOM 1466 C CA . ALA A 1 191 ? 18.534 4.716 -21.807 1.00 64.00 191 ALA A CA 1
ATOM 1467 C C . ALA A 1 191 ? 19.495 5.917 -21.814 1.00 64.00 191 ALA A C 1
ATOM 1469 O O . ALA A 1 191 ? 19.114 7.019 -21.416 1.00 64.00 191 ALA A O 1
ATOM 1470 N N . GLY A 1 192 ? 20.760 5.668 -22.164 1.00 53.00 192 GLY A N 1
ATOM 1471 C CA . GLY A 1 192 ? 21.824 6.680 -22.199 1.00 53.00 192 GLY A CA 1
ATOM 1472 C C . GLY A 1 192 ? 21.475 7.907 -23.031 1.00 53.00 192 GLY A C 1
ATOM 1473 O O . GLY A 1 192 ? 20.936 7.720 -24.143 1.00 53.00 192 GLY A O 1
#

Solvent-accessible surface area (backbone atoms only — not comparable to full-atom values): 10153 Å² total; per-residue (Å²): 115,65,69,62,41,53,52,50,54,52,49,51,55,49,51,56,52,45,63,61,48,40,49,53,52,11,42,24,52,18,22,30,54,44,27,47,72,44,42,63,62,56,57,55,73,78,43,70,88,62,86,65,88,71,43,64,44,7,52,50,46,37,53,51,51,52,52,50,35,57,75,71,44,42,66,57,54,54,53,48,53,57,55,49,38,57,71,59,26,50,89,81,44,74,36,93,42,74,68,36,56,50,50,55,52,50,50,47,53,49,30,42,51,48,16,43,60,74,30,41,67,44,47,54,51,47,52,52,48,51,53,53,47,54,54,48,43,73,76,44,70,87,53,64,51,71,63,54,46,40,55,51,30,47,51,54,43,52,53,45,46,59,70,41,45,66,57,49,53,55,52,50,54,52,50,52,54,50,46,56,55,48,52,55,52,44,45,49,48,28,27,112

=== Feature glossary ===
Each block in this record encodes a different view of the same protein. In brief:

Predicted aligned error. PAE(i, j) answers: if I align the predicted and true structures on residue i, how far off (in Å) do I expect residue j to be? A block-diagonal PAE matrix with low values on the blocks and high values off-diagonal is the signature of a multi-domain protein with confidently predicted domains but uncertain inter-domain orientation.

Contact-map, Ramachandran, and PAE plots. Plot images: a contact map (which residues are close in 3D, as an N×N binary image), a Ramachandran scatter (backbone torsion angles, revealing secondary-structure composition at a glance), and — for AlphaFold structures — a PAE heatmap (pairwise prediction confidence).

Backbone torsions (φ/ψ). φ (phi) and ψ (psi) are the two rotatable backbone dihedrals per residue: φ is the C(i-1)–N–Cα–C torsion, ψ is the N–Cα–C–N(i+1) torsion, both in degrees on (−180°, 180°]. α-helical residues cluster near (−60°, −45°); β-strand residues near (−120°, +130°). A Ramachandran plot is simply a scatter of (φ, ψ) for every residue.

Foldseek 3Di. A 3Di character summarizes, for each residue, the relative orientation of the Cα frame of its nearest spatial neighbor. Because it encodes fold topology rather than chemistry, 3Di alignments detect remote structural similarity that sequence alignment misses.

Radius of gyration, Cα contacts, bounding box. Three whole-structure scalars: the radius of gyration (RMS distance of Cα from centroid, in Å), the count of Cα–Cα contacts (pairs closer than 8 Å and separated by more than four residues in sequence — i.e. tertiary, not local, contacts), and the bounding-box dimensions. Together they distinguish compact globular folds from extended fibres or disordered chains.

Sequence. Sequence gives the chain of amino acids in standard one-letter code (A=alanine, C=cysteine, …, Y=tyrosine), read N→C. It is the only feature that is directly encoded by the gene; all structural features are derived from the folded form of this sequence.

mmCIF coordinates. Atomic coordinates in PDBx/mmCIF format — the same representation the Protein Data Bank distributes. Each line of the _atom_site loop places one backbone atom in Cartesian space (units: ångströms, origin: arbitrary).

Secondary structure (3-state, P-SEA). Three-state secondary structure (P-SEA) collapses the eight DSSP classes into helix (a), strand (b), and coil (c). P-SEA assigns these from Cα geometry alone — distances and angles — without requiring backbone oxygens, so it works on any Cα trace.

InterPro / GO / CATH / organism. Functional annotations link the protein to curated databases. InterPro entries identify conserved domains and families by matching the sequence against member-database signatures (Pfam, PROSITE, CDD, …). Gene Ontology (GO) terms describe molecular function, biological process, and cellular component in a controlled vocabulary. CATH places the structure in a hierarchical fold classification (Class/Architecture/Topology/Homologous-superfamily). The organism is the source species.

B-factor. B-factor (Debye–Waller factor) reflects atomic displacement in the crystal lattice. It is an experimental observable (units Å²), not a prediction; low values mean the atom is pinned down, high values mean it moves or is heterogeneous across the crystal.

Rendered structure images. Structure images are PyMOL renders from six orthogonal camera directions. Cartoon representation draws helices as coils and strands as arrows; sticks shows the backbone as bonds; surface shows the solvent-excluded envelope. Rainbow coloring maps sequence position to hue (blue→red, N→C); chain coloring assigns a distinct color per polypeptide.

Solvent-accessible surface area. Solvent-accessible surface area (SASA) is the area in Å² traced out by the centre of a 1.4 Å probe sphere (a water molecule) rolled over the protein's van der Waals surface (Shrake–Rupley / Lee–Richards construction). Buried residues have near-zero SASA; fully exposed residues can exceed 200 Å². The total SASA scales roughly with the number of surface residues.

Secondary structure (8-state, DSSP). The SS8 string is DSSP's per-residue secondary-structure call. α-helix (H) means an i→i+4 H-bond ladder; β-strand (E) means the residue participates in a β-sheet; 3₁₀ (G) and π (I) are tighter and wider helices; T/S are turns/bends; '-' is loop.

pLDDT. For AlphaFold models, the B-factor field carries pLDDT — the model's own estimate of local accuracy on a 0–100 scale. Regions with pLDDT<50 should be treated as essentially unmodeled; they often correspond to intrinsically disordered segments.

Nearest PDB structures. Nearest PDB neighbors are the top structural matches found by Foldseek when searching this structure against the entire Protein Data Bank. Each hit reports a TM-score (0 to 1; >0.5 almost always implies the same fold) and an E-value. These are *structural* homologs — they may share no detectable sequence similarity.